Protein AF-A0A7C5R191-F1 (afdb_monomer)

Radius of gyration: 20.13 Å; Cα contacts (8 Å, |Δi|>4): 407; chains: 1; bounding box: 44×42×51 Å

Solvent-accessible surface area (backbone atoms only — not comparable to full-atom values): 12402 Å² total; per-residue (Å²): 133,79,81,72,57,47,43,39,36,36,36,39,36,54,53,90,58,66,77,53,71,67,56,53,50,60,68,47,58,52,92,66,27,33,34,37,37,35,19,54,33,70,70,32,32,51,53,51,46,53,60,29,47,80,68,65,36,45,84,73,39,33,44,72,41,80,34,90,63,88,61,72,100,61,62,72,27,47,22,47,28,30,37,49,47,60,91,81,84,53,70,64,54,50,52,44,52,52,42,28,24,16,62,68,11,41,40,35,45,85,98,44,75,47,66,35,69,69,66,89,52,67,63,60,32,72,31,92,32,26,44,98,80,60,49,80,67,85,73,46,73,75,88,55,85,82,86,68,87,88,77,84,52,74,78,88,77,76,52,57,40,69,42,65,32,36,42,93,62,26,32,39,41,36,25,13,73,48,93,89,56,96,72,94,50,98,49,48,33,27,37,35,37,25,36,62,64,59,41,49,60,51,50,76,43,81,46,64,88,86,58,80,60,67,134

Foldseek 3Di:
DPQQFEFEEEEEAADPDADDPVVVCVQCPDPNYAYEYEYQDPVNLVVVQVVCVVVVCDPPRYDYHYDNDLADPAAFQAGLEYEYHDDDDDPSNVVRSLRRHHQQHWYYYDPDIDGNHDDPQAAWQADLLRDPVSPVDGSRPPCDPPDDDQDDEPPPDAAPDKGWTGGPQKIWIAGEDDPPDDDDDPRYQKIWIARNRHRHTRDMDGHDHPPDRDD

Nearest PDB structures (foldseek):
  5w7k-assembly2_B  TM=7.764E-01  e=2.964E-04  Penicillium oxalicum
  1i9g-assembly1_A  TM=7.270E-01  e=1.526E-03  Mycobacterium tuberculosis
  5ccx-assembly1_A-2  TM=7.872E-01  e=7.858E-03  Homo sapiens
  5cd1-assembly1_D  TM=7.544E-01  e=3.584E-02  Homo sapiens
  1v6a-assembly1_A  TM=5.456E-01  e=1.538E-01  Cyprinus carpio

Structure (mmCIF, N/CA/C/O backbone):
data_AF-A0A7C5R191-F1
#
_entry.id   AF-A0A7C5R191-F1
#
loop_
_atom_site.group_PDB
_atom_site.id
_atom_site.type_symbol
_atom_site.label_atom_id
_atom_site.label_alt_id
_atom_site.label_comp_id
_atom_site.label_asym_id
_atom_site.label_entity_id
_atom_site.label_seq_id
_atom_site.pdbx_PDB_ins_code
_atom_site.Cartn_x
_atom_site.Cartn_y
_atom_site.Cartn_z
_atom_site.occupancy
_atom_site.B_iso_or_equiv
_atom_site.auth_seq_id
_atom_site.auth_comp_id
_atom_site.auth_asym_id
_atom_site.auth_atom_id
_atom_site.pdbx_PDB_model_num
ATOM 1 N N . MET A 1 1 ? -16.808 1.229 -10.031 1.00 35.19 1 MET A N 1
ATOM 2 C CA . MET A 1 1 ? -15.817 1.071 -8.948 1.00 35.19 1 MET A CA 1
ATOM 3 C C . MET A 1 1 ? -14.982 -0.152 -9.308 1.00 35.19 1 MET A C 1
ATOM 5 O O . MET A 1 1 ? -15.447 -1.265 -9.112 1.00 35.19 1 MET A O 1
ATOM 9 N N . GLN A 1 2 ? -13.866 0.037 -10.024 1.00 30.69 2 GLN A N 1
ATOM 10 C CA . GLN A 1 2 ? -13.010 -1.077 -10.459 1.00 30.69 2 GLN A CA 1
ATOM 11 C C . GLN A 1 2 ? -12.559 -1.862 -9.226 1.00 30.69 2 GLN A C 1
ATOM 13 O O . GLN A 1 2 ? -12.258 -1.253 -8.200 1.00 30.69 2 GLN A O 1
ATOM 18 N N . SER A 1 3 ? -12.572 -3.193 -9.312 1.00 34.00 3 SER A N 1
ATOM 19 C CA . SER A 1 3 ? -12.114 -4.077 -8.243 1.00 34.00 3 SER A CA 1
ATOM 20 C C . SER A 1 3 ? -10.702 -3.662 -7.843 1.00 34.00 3 SER A C 1
ATOM 22 O O . SER A 1 3 ? -9.754 -3.892 -8.595 1.00 34.00 3 SER A O 1
ATOM 24 N N . ALA A 1 4 ? -10.562 -2.991 -6.700 1.00 49.78 4 ALA A N 1
ATOM 25 C CA . ALA A 1 4 ? -9.255 -2.701 -6.141 1.00 49.78 4 ALA A CA 1
ATOM 26 C C . ALA A 1 4 ? -8.572 -4.057 -5.933 1.00 49.78 4 ALA A C 1
ATOM 28 O O . ALA A 1 4 ? -9.068 -4.862 -5.142 1.00 49.78 4 ALA A O 1
ATOM 29 N N . GLY A 1 5 ? -7.529 -4.328 -6.724 1.00 66.94 5 GLY A N 1
ATOM 30 C CA . GLY A 1 5 ? -6.710 -5.534 -6.624 1.00 66.94 5 GLY A CA 1
ATOM 31 C C . GLY A 1 5 ? -5.968 -5.591 -5.287 1.00 66.94 5 GLY A C 1
ATOM 32 O O . GLY A 1 5 ? -6.434 -5.066 -4.274 1.00 66.94 5 GLY A O 1
ATOM 33 N N . ARG A 1 6 ? -4.793 -6.221 -5.260 1.00 87.56 6 ARG A N 1
ATOM 34 C CA . ARG A 1 6 ? -3.899 -6.175 -4.091 1.00 87.56 6 ARG A CA 1
ATOM 35 C C . ARG A 1 6 ? -3.676 -4.730 -3.640 1.00 87.56 6 ARG A C 1
ATOM 37 O O . ARG A 1 6 ? -3.258 -3.894 -4.435 1.00 87.56 6 ARG A O 1
ATOM 44 N N . ALA A 1 7 ? -3.993 -4.456 -2.379 1.00 93.69 7 ALA A N 1
ATOM 45 C CA . ALA A 1 7 ? -3.851 -3.151 -1.743 1.00 93.69 7 ALA A CA 1
ATOM 46 C C . ALA A 1 7 ? -3.752 -3.332 -0.224 1.00 93.69 7 ALA A C 1
ATOM 48 O O . ALA A 1 7 ? -4.348 -4.267 0.325 1.00 93.69 7 ALA A O 1
ATOM 49 N N . LEU A 1 8 ? -3.058 -2.417 0.447 1.00 95.88 8 LEU A N 1
ATOM 50 C CA . LEU A 1 8 ? -2.988 -2.323 1.898 1.00 95.88 8 LEU A CA 1
ATOM 51 C C . LEU A 1 8 ? -3.967 -1.267 2.409 1.00 95.88 8 LEU A C 1
ATOM 53 O O . LEU A 1 8 ? -3.821 -0.071 2.156 1.00 95.88 8 LEU A O 1
ATOM 57 N N . TRP A 1 9 ? -4.963 -1.724 3.157 1.00 97.06 9 TRP A N 1
ATOM 58 C CA . TRP A 1 9 ? -5.942 -0.876 3.819 1.00 97.06 9 TRP A CA 1
ATOM 59 C C . TRP A 1 9 ? -5.586 -0.733 5.291 1.00 97.06 9 TRP A C 1
ATOM 61 O O . TRP A 1 9 ? -5.430 -1.727 5.997 1.00 97.06 9 TRP A O 1
ATOM 71 N N . VAL A 1 10 ? -5.519 0.503 5.764 1.00 97.75 10 VAL A N 1
ATOM 72 C CA . VAL A 1 10 ? -5.402 0.841 7.179 1.00 97.75 10 VAL A CA 1
ATOM 73 C C . VAL A 1 10 ? -6.725 1.426 7.633 1.00 97.75 10 VAL A C 1
ATOM 75 O O . VAL A 1 10 ? -7.186 2.436 7.111 1.00 97.75 10 VAL A O 1
ATOM 78 N N . ILE A 1 11 ? -7.347 0.787 8.610 1.00 96.25 11 ILE A N 1
ATOM 79 C CA . ILE A 1 11 ? -8.631 1.201 9.161 1.00 96.25 11 ILE A CA 1
ATOM 80 C C . ILE A 1 11 ? -8.402 1.589 10.605 1.00 96.25 11 ILE A C 1
ATOM 82 O O . ILE A 1 11 ? -7.951 0.778 11.406 1.00 96.25 11 ILE A O 1
ATOM 86 N N . VAL A 1 12 ? -8.721 2.825 10.943 1.00 94.94 12 VAL A N 1
ATOM 87 C CA . VAL A 1 12 ? -8.610 3.340 12.299 1.00 94.94 12 VAL A CA 1
ATOM 88 C C . VAL A 1 12 ? -10.009 3.395 12.889 1.00 94.94 12 VAL A C 1
ATOM 90 O O . VAL A 1 12 ? -10.860 4.140 12.410 1.00 94.94 12 VAL A O 1
ATOM 93 N N . TYR A 1 13 ? -10.259 2.547 13.881 1.00 94.31 13 TYR A N 1
ATOM 94 C CA . TYR A 1 13 ? -11.577 2.301 14.449 1.00 94.31 13 TYR A CA 1
ATOM 95 C C . TYR A 1 13 ? -11.625 2.715 15.923 1.00 94.31 13 TYR A C 1
ATOM 97 O O . TYR A 1 13 ? -11.002 2.084 16.783 1.00 94.31 13 TYR A O 1
ATOM 105 N N . GLU A 1 14 ? -12.397 3.761 16.221 1.00 91.81 14 GLU A N 1
ATOM 106 C CA . GLU A 1 14 ? -12.600 4.282 17.582 1.00 91.81 14 GLU A CA 1
ATOM 107 C C . GLU A 1 14 ? -13.900 3.808 18.242 1.00 91.81 14 GLU A C 1
ATOM 109 O O . GLU A 1 14 ? -14.186 4.160 19.389 1.00 91.81 14 GLU A O 1
ATOM 114 N N . GLY A 1 15 ? -14.697 2.994 17.545 1.00 90.88 15 GLY A N 1
ATOM 115 C CA . GLY A 1 15 ? -15.956 2.488 18.076 1.00 90.88 15 GLY A CA 1
ATOM 116 C C . GLY A 1 15 ? -15.769 1.737 19.398 1.00 90.88 15 GLY A C 1
ATOM 117 O O . GLY A 1 15 ? -14.845 0.943 19.570 1.00 90.88 15 GLY A O 1
ATOM 118 N N . LYS A 1 16 ? -16.683 1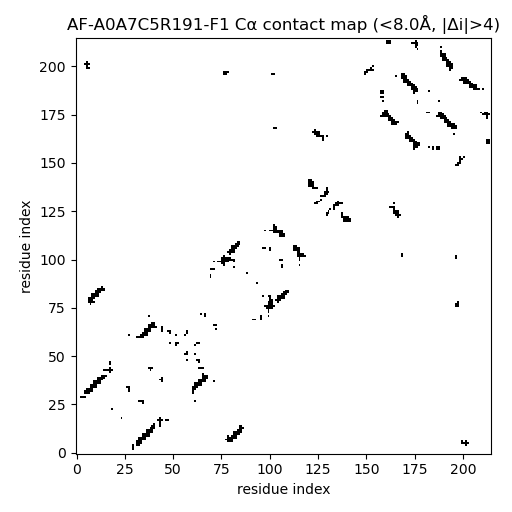.972 20.347 1.00 92.44 16 LYS A N 1
ATOM 119 C CA . LYS A 1 16 ? -16.686 1.300 21.663 1.00 92.44 16 LYS A CA 1
ATOM 120 C C . LYS A 1 16 ? -17.147 -0.157 21.605 1.00 92.44 16 LYS A C 1
ATOM 122 O O . LYS A 1 16 ? -16.889 -0.927 22.529 1.00 92.44 16 LYS A O 1
ATOM 127 N N . GLN A 1 17 ? -17.856 -0.512 20.539 1.00 94.19 17 GLN A N 1
ATOM 128 C CA . GLN A 1 17 ? -18.384 -1.847 20.291 1.00 94.19 17 GLN A CA 1
ATOM 129 C C . GLN A 1 17 ? -17.688 -2.464 19.080 1.00 94.19 17 GLN A C 1
ATOM 131 O O . GLN A 1 17 ? -17.269 -1.721 18.197 1.00 94.19 17 GLN A O 1
ATOM 136 N N . PRO A 1 18 ? -17.563 -3.800 19.006 1.00 94.69 18 PRO A N 1
ATOM 137 C CA . PRO A 1 18 ? -17.028 -4.444 17.818 1.00 94.69 18 PRO A CA 1
ATOM 138 C C . PRO A 1 18 ? -17.853 -4.093 16.570 1.00 94.69 18 PRO A C 1
ATOM 140 O O . PRO A 1 18 ? -19.086 -4.067 16.650 1.00 94.69 18 PRO A O 1
ATOM 143 N N . PRO A 1 19 ? -17.211 -3.873 15.410 1.00 94.88 19 PRO A N 1
ATOM 144 C CA . PRO A 1 19 ? -17.925 -3.609 14.170 1.00 94.88 19 PRO A CA 1
ATOM 145 C C . PRO A 1 19 ? -18.801 -4.805 13.784 1.00 94.88 19 PRO A C 1
ATOM 147 O O . PRO A 1 19 ? -18.520 -5.964 14.134 1.00 94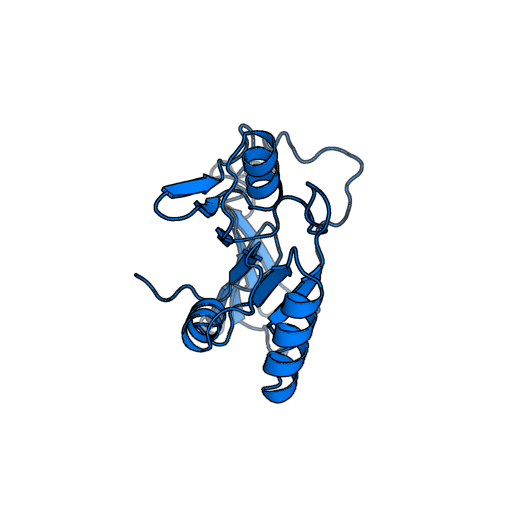.88 19 PRO A O 1
ATOM 150 N N . SER A 1 20 ? -19.863 -4.522 13.027 1.00 95.25 20 SER A N 1
ATOM 151 C CA . SER A 1 20 ? -20.766 -5.556 12.536 1.00 95.25 20 SER A CA 1
ATOM 152 C C . SER A 1 20 ? -20.034 -6.538 11.618 1.00 95.25 20 SER A C 1
ATOM 154 O O . SER A 1 20 ? -18.944 -6.281 11.091 1.00 95.25 20 SER A O 1
ATOM 156 N N . GLU A 1 21 ? -20.653 -7.693 11.421 1.00 92.44 21 GLU A N 1
ATOM 157 C CA . GLU A 1 21 ? -20.157 -8.708 10.503 1.00 92.44 21 GLU A CA 1
ATOM 158 C C . GLU A 1 21 ? -20.077 -8.191 9.057 1.00 92.44 21 GLU A C 1
ATOM 160 O O . GLU A 1 21 ? -19.093 -8.427 8.357 1.00 92.44 21 GLU A O 1
ATOM 165 N N . GLU A 1 22 ? -21.079 -7.429 8.627 1.00 93.69 22 GLU A N 1
ATOM 166 C CA . GLU A 1 22 ? -21.132 -6.816 7.300 1.00 93.69 22 GLU A CA 1
ATOM 167 C C . GLU A 1 22 ? -20.012 -5.789 7.092 1.00 93.69 22 GLU A C 1
ATOM 169 O O . GLU A 1 22 ? -19.336 -5.793 6.058 1.00 93.69 22 GLU A O 1
ATOM 174 N N . THR A 1 23 ? -19.739 -4.964 8.106 1.00 93.44 23 THR A N 1
ATOM 175 C CA . THR A 1 23 ? -18.617 -4.021 8.088 1.00 93.44 23 THR A CA 1
ATOM 176 C C . THR A 1 23 ? -17.285 -4.760 7.947 1.00 93.44 23 THR A C 1
ATOM 178 O O . THR A 1 23 ? -16.473 -4.406 7.093 1.00 93.44 23 THR A O 1
ATOM 181 N N . CYS A 1 24 ? -17.080 -5.843 8.704 1.00 93.38 24 CYS A N 1
ATOM 182 C CA . CYS A 1 24 ? -15.862 -6.653 8.604 1.00 93.38 24 CYS A CA 1
ATOM 183 C C . CYS A 1 24 ? -15.687 -7.277 7.212 1.00 93.38 24 CYS A C 1
ATOM 185 O O . CYS A 1 24 ? -14.579 -7.285 6.675 1.00 93.38 24 CYS A O 1
ATOM 187 N N . ARG A 1 25 ? -16.772 -7.780 6.606 1.00 91.69 25 ARG A N 1
ATOM 188 C CA . ARG A 1 25 ? -16.747 -8.314 5.234 1.00 91.69 25 ARG A CA 1
ATOM 189 C C . ARG A 1 25 ? -16.400 -7.240 4.213 1.00 91.69 25 ARG A C 1
ATOM 191 O O . ARG A 1 25 ? -15.627 -7.505 3.299 1.00 91.69 25 ARG A O 1
ATOM 198 N N . THR A 1 26 ? -16.918 -6.029 4.394 1.00 92.25 26 THR A N 1
ATOM 199 C CA . THR A 1 26 ? -16.620 -4.882 3.524 1.00 92.25 26 THR A CA 1
ATOM 200 C C . THR A 1 26 ? -15.144 -4.494 3.593 1.00 92.25 26 THR A C 1
ATOM 202 O O . THR A 1 26 ? -14.512 -4.248 2.562 1.00 92.25 26 THR A O 1
ATOM 205 N N . TRP A 1 27 ? -14.573 -4.483 4.801 1.00 93.12 27 TRP A N 1
ATOM 206 C CA . TRP A 1 27 ? -13.153 -4.209 5.015 1.00 93.12 27 TRP A CA 1
ATOM 207 C C . TRP A 1 27 ? -12.261 -5.236 4.322 1.00 93.12 27 TRP A C 1
ATOM 209 O O . TRP A 1 27 ? -11.375 -4.849 3.559 1.00 93.12 27 TRP A O 1
ATOM 219 N N . LEU A 1 28 ? -12.528 -6.530 4.527 1.00 91.81 28 LEU A N 1
ATOM 220 C CA . LEU A 1 28 ? -11.774 -7.610 3.886 1.00 91.81 28 LEU A CA 1
ATOM 221 C C . LEU A 1 28 ? -11.951 -7.591 2.361 1.00 91.81 28 LEU A C 1
ATOM 223 O O . LEU A 1 28 ? -10.963 -7.645 1.634 1.00 91.81 28 LEU A O 1
ATOM 227 N N . GLY A 1 29 ? -13.182 -7.445 1.866 1.00 88.75 29 GLY A N 1
ATOM 228 C CA . GLY A 1 29 ? -13.482 -7.321 0.440 1.00 88.75 29 GLY A CA 1
ATOM 229 C C . GLY A 1 29 ? -12.789 -8.389 -0.421 1.00 88.75 29 GLY A C 1
ATOM 230 O O . GLY A 1 29 ? -12.940 -9.584 -0.184 1.00 88.75 29 GLY A O 1
ATOM 231 N N . HIS A 1 30 ? -12.022 -7.941 -1.420 1.00 83.56 30 HIS A N 1
ATOM 232 C CA . HIS A 1 30 ? -11.282 -8.785 -2.371 1.00 83.56 30 HIS A CA 1
ATOM 233 C C . HIS A 1 30 ? -10.234 -9.674 -1.686 1.00 83.56 30 HIS A C 1
ATOM 235 O O . HIS A 1 30 ? -9.515 -9.166 -0.840 1.00 83.56 30 HIS A O 1
ATOM 241 N N . GLU A 1 31 ? -10.074 -10.944 -2.080 1.00 85.25 31 GLU A N 1
ATOM 242 C CA . GLU A 1 31 ? -9.248 -11.954 -1.378 1.00 85.25 31 GLU A CA 1
ATOM 243 C C . GLU A 1 31 ? -7.778 -11.584 -1.149 1.00 85.25 31 GLU A C 1
ATOM 245 O O . GLU A 1 31 ? -7.180 -11.982 -0.149 1.00 85.25 31 GLU A O 1
ATOM 250 N N . GLU A 1 32 ? -7.205 -10.797 -2.053 1.00 88.12 32 GLU A N 1
ATOM 251 C CA . GLU A 1 32 ? -5.796 -10.404 -1.995 1.00 88.12 32 GLU A CA 1
ATOM 252 C C . GLU A 1 32 ? -5.552 -9.051 -1.300 1.00 88.12 32 GLU A C 1
ATOM 254 O O . GLU A 1 32 ? -4.431 -8.544 -1.288 1.00 88.12 32 GLU A O 1
ATOM 259 N N . ARG A 1 33 ? -6.591 -8.430 -0.728 1.00 93.25 33 ARG A N 1
ATOM 260 C CA . ARG A 1 33 ? -6.438 -7.200 0.059 1.00 93.25 33 ARG A CA 1
ATOM 261 C C . ARG A 1 33 ? -5.832 -7.519 1.422 1.00 93.25 33 ARG A C 1
ATOM 263 O O . ARG A 1 33 ? -6.326 -8.416 2.115 1.00 93.25 33 ARG A O 1
ATOM 270 N N . ILE A 1 34 ? -4.846 -6.727 1.826 1.00 95.19 34 ILE A N 1
ATOM 271 C CA . ILE A 1 34 ? -4.303 -6.731 3.182 1.00 95.19 34 ILE A CA 1
ATOM 272 C C . ILE A 1 34 ? -5.003 -5.636 3.981 1.00 95.19 34 ILE A C 1
ATOM 274 O O . ILE A 1 34 ? -5.146 -4.511 3.509 1.00 95.19 34 ILE A O 1
ATOM 278 N N . VAL A 1 35 ? -5.456 -5.962 5.185 1.00 97.12 35 VAL A N 1
ATOM 279 C CA . VAL A 1 35 ? -6.180 -5.052 6.068 1.00 97.12 35 VAL A CA 1
ATOM 280 C C . VAL A 1 35 ? -5.480 -5.002 7.417 1.00 97.12 35 VAL A C 1
ATOM 282 O O . VAL A 1 35 ? -5.295 -6.026 8.069 1.00 97.12 35 VAL A O 1
ATOM 285 N N . VAL A 1 36 ? -5.137 -3.800 7.859 1.00 97.88 36 VAL A N 1
ATOM 286 C CA . VAL A 1 36 ? -4.667 -3.512 9.212 1.00 97.88 36 VAL A CA 1
ATOM 287 C C . VAL A 1 36 ? -5.742 -2.681 9.897 1.00 97.88 36 VAL A C 1
ATOM 289 O O . VAL A 1 36 ? -6.072 -1.595 9.429 1.00 97.88 36 VAL A O 1
ATOM 292 N N . VAL A 1 37 ? -6.290 -3.171 11.007 1.00 97.31 37 VAL A N 1
ATOM 293 C CA . VAL A 1 37 ? -7.240 -2.410 11.826 1.00 97.31 37 VAL A CA 1
ATOM 294 C C . VAL A 1 37 ? -6.549 -1.938 13.092 1.00 97.31 37 VAL A C 1
ATOM 296 O O . VAL A 1 37 ? -6.196 -2.745 13.952 1.00 97.31 37 VAL A O 1
ATOM 299 N N . ALA A 1 38 ? -6.383 -0.628 13.212 1.00 95.81 38 ALA A N 1
ATOM 300 C CA . ALA A 1 38 ? -5.992 0.034 14.440 1.00 95.81 38 ALA A CA 1
ATOM 301 C C . ALA A 1 38 ? -7.243 0.275 15.289 1.00 95.81 38 ALA A C 1
ATOM 303 O O . ALA A 1 38 ? -8.132 1.019 14.887 1.00 95.81 38 ALA A O 1
ATOM 304 N N . CYS A 1 39 ? -7.320 -0.357 16.458 1.00 95.50 39 CYS A N 1
ATOM 305 C CA . CYS A 1 39 ? -8.451 -0.238 17.378 1.00 95.50 39 CYS A CA 1
ATOM 306 C C . CYS A 1 39 ? -8.096 0.606 18.605 1.00 95.50 39 CYS A C 1
ATOM 308 O O . CYS A 1 39 ? -7.105 0.313 19.276 1.00 95.50 39 CYS A O 1
ATOM 310 N N . ALA A 1 40 ? -8.953 1.573 18.947 1.00 92.12 40 ALA A N 1
ATOM 311 C CA . ALA A 1 40 ? -8.788 2.379 20.160 1.00 92.12 40 ALA A CA 1
ATOM 312 C C . ALA A 1 40 ? -9.089 1.591 21.442 1.00 92.12 40 ALA A C 1
ATOM 314 O O . ALA A 1 40 ? -8.589 1.885 22.525 1.00 92.12 40 ALA A O 1
ATOM 315 N N . GLN A 1 41 ? -9.961 0.589 21.322 1.00 93.81 41 GLN A N 1
ATOM 316 C CA . GLN A 1 41 ? -10.504 -0.159 22.444 1.00 93.81 41 GLN A CA 1
ATOM 317 C C . GLN A 1 41 ? -9.980 -1.594 22.430 1.00 93.81 41 GLN A C 1
ATOM 319 O O . GLN A 1 41 ? -10.158 -2.336 21.460 1.00 93.81 41 GLN A O 1
ATOM 324 N N . ARG A 1 42 ? -9.359 -2.013 23.537 1.00 94.88 42 ARG A N 1
ATOM 325 C CA . ARG A 1 42 ? -8.732 -3.338 23.654 1.00 94.88 42 ARG A CA 1
ATOM 326 C C . ARG A 1 42 ? -9.730 -4.490 23.503 1.00 94.88 42 ARG A C 1
ATOM 328 O O . ARG A 1 42 ? -9.409 -5.504 22.888 1.00 94.88 42 ARG A O 1
ATOM 335 N N . ASN A 1 43 ? -10.949 -4.342 24.021 1.00 95.19 43 ASN A N 1
ATOM 336 C CA . ASN A 1 43 ? -12.017 -5.337 23.857 1.00 95.19 43 ASN A CA 1
ATOM 337 C C . ASN A 1 43 ? -12.425 -5.502 22.381 1.00 95.19 43 ASN A C 1
ATOM 339 O O . ASN A 1 43 ? -12.654 -6.625 21.933 1.00 95.19 43 ASN A O 1
ATOM 343 N N . VAL A 1 44 ? -12.471 -4.407 21.617 1.00 96.62 44 VAL A N 1
ATOM 344 C CA . VAL A 1 44 ? -12.759 -4.439 20.177 1.00 96.62 44 VAL A CA 1
ATOM 345 C C . VAL A 1 44 ? -11.628 -5.118 19.415 1.00 96.62 44 VAL A C 1
ATOM 347 O O . VAL A 1 44 ? -11.894 -6.021 18.621 1.00 96.62 44 VAL A O 1
ATOM 350 N N . ALA A 1 45 ? -10.375 -4.756 19.714 1.00 97.00 45 ALA A N 1
ATOM 351 C CA . ALA A 1 45 ? -9.203 -5.401 19.128 1.00 97.00 45 ALA A CA 1
ATOM 352 C C . ALA A 1 45 ? -9.231 -6.920 19.360 1.00 97.00 45 ALA A C 1
ATOM 354 O O . ALA A 1 45 ? -9.069 -7.705 18.426 1.00 97.00 45 ALA A O 1
ATOM 355 N N . GLN A 1 46 ? -9.502 -7.344 20.598 1.00 97.56 46 GLN A N 1
ATOM 356 C CA . GLN A 1 46 ? -9.574 -8.759 20.950 1.00 97.56 46 GLN A CA 1
ATOM 357 C C . GLN A 1 46 ? -10.716 -9.481 20.225 1.00 97.56 46 GLN A C 1
ATOM 359 O O . GLN A 1 46 ? -10.515 -10.582 19.719 1.00 97.56 46 GLN A O 1
ATOM 364 N N . SER A 1 47 ? -11.892 -8.854 20.121 1.00 96.94 47 SER A N 1
ATOM 365 C CA . SER A 1 47 ? -13.036 -9.425 19.403 1.00 96.94 47 SER A CA 1
ATOM 366 C C . SER A 1 47 ? -12.737 -9.643 17.917 1.00 96.94 47 SER A C 1
ATOM 368 O O . SER A 1 47 ? -13.036 -10.713 17.382 1.00 96.94 47 SER A O 1
ATOM 370 N N . LEU A 1 48 ? -12.097 -8.669 17.258 1.00 97.62 48 LEU A N 1
ATOM 371 C CA . LEU A 1 48 ? -11.680 -8.791 15.860 1.00 97.62 48 LEU A CA 1
ATOM 372 C C . LEU A 1 48 ? -10.618 -9.875 15.669 1.00 97.62 48 LEU A C 1
ATOM 374 O O . LEU A 1 48 ? -10.729 -10.668 14.735 1.00 97.62 48 LEU A O 1
ATOM 378 N N . ARG A 1 49 ? -9.627 -9.952 16.568 1.00 98.00 49 ARG A N 1
ATOM 379 C CA . ARG A 1 49 ? -8.605 -11.009 16.540 1.00 98.00 49 ARG A CA 1
ATOM 380 C C . ARG A 1 49 ? -9.243 -12.391 16.611 1.00 98.00 49 ARG A C 1
ATOM 382 O O . ARG A 1 49 ? -8.962 -13.206 15.743 1.00 98.00 49 ARG A O 1
ATOM 389 N N . THR A 1 50 ? -10.130 -12.640 17.576 1.00 97.56 50 THR A N 1
ATOM 390 C CA . THR A 1 50 ? -10.831 -13.930 17.685 1.00 97.56 50 THR A CA 1
ATOM 391 C C . THR A 1 50 ? -11.635 -14.227 16.420 1.00 97.56 50 THR A C 1
ATOM 393 O O . THR A 1 50 ? -11.424 -15.258 15.791 1.00 97.56 50 THR A O 1
ATOM 396 N N . ARG A 1 51 ? -12.469 -13.282 15.968 1.00 95.62 51 ARG A N 1
ATOM 397 C CA . ARG A 1 51 ? -13.323 -13.468 14.785 1.00 95.62 51 ARG A CA 1
ATOM 398 C C . ARG A 1 51 ? -12.531 -13.797 13.517 1.00 95.62 51 ARG A C 1
ATOM 400 O O . ARG A 1 51 ? -12.975 -14.609 12.711 1.00 95.62 51 ARG A O 1
ATOM 407 N N . TRP A 1 52 ? -11.399 -13.133 13.297 1.00 96.88 52 TRP A N 1
ATOM 408 C CA . TRP A 1 52 ? -10.569 -13.352 12.110 1.00 96.88 52 TRP A CA 1
ATOM 409 C C . TRP A 1 52 ? -9.608 -14.529 12.249 1.00 96.88 52 TRP A C 1
ATOM 411 O O . TRP A 1 52 ? -9.230 -15.107 11.230 1.00 96.88 52 TRP A O 1
ATOM 421 N N . ALA A 1 53 ? -9.251 -14.925 13.472 1.00 97.56 53 ALA A N 1
ATOM 422 C CA . ALA A 1 53 ? -8.558 -16.183 13.723 1.00 97.56 53 ALA A CA 1
ATOM 423 C C . ALA A 1 53 ? -9.462 -17.377 13.385 1.00 97.56 53 ALA A C 1
ATOM 425 O O . ALA A 1 53 ? -9.034 -18.253 12.639 1.00 97.56 53 ALA A O 1
ATOM 426 N N . ASP A 1 54 ? -10.730 -17.352 13.812 1.00 96.12 54 ASP A N 1
ATOM 427 C CA . ASP A 1 54 ? -11.713 -18.411 13.525 1.00 96.12 54 ASP A CA 1
ATOM 428 C C . ASP A 1 54 ? -11.951 -18.613 12.016 1.00 96.12 54 ASP A C 1
ATOM 430 O O . ASP A 1 54 ? -12.371 -19.682 11.578 1.00 96.12 54 ASP A O 1
ATOM 434 N N . ARG A 1 55 ? -11.664 -17.589 11.201 1.00 93.06 55 ARG A N 1
ATOM 435 C CA . ARG A 1 55 ? -11.753 -17.629 9.730 1.00 93.06 55 ARG A CA 1
ATOM 436 C C . ARG A 1 55 ? -10.444 -17.949 9.020 1.00 93.06 55 ARG A C 1
ATOM 438 O O . ARG A 1 55 ? -10.455 -18.128 7.807 1.00 93.06 55 ARG A O 1
ATOM 445 N N . GLY A 1 56 ? -9.321 -17.970 9.736 1.00 95.31 56 GLY A N 1
ATOM 446 C CA . GLY A 1 56 ? -7.992 -18.109 9.136 1.00 95.31 56 GLY A CA 1
ATOM 447 C C . GLY A 1 56 ? -7.511 -16.876 8.353 1.00 95.31 56 GLY A C 1
ATOM 448 O O . GLY A 1 56 ? -6.617 -16.984 7.512 1.00 95.31 56 GLY A O 1
ATOM 449 N N . ASP A 1 57 ? -8.093 -15.699 8.598 1.00 95.94 57 ASP A N 1
ATOM 450 C CA . ASP A 1 57 ? -7.671 -14.444 7.959 1.00 95.94 57 ASP A CA 1
ATOM 451 C C . ASP A 1 57 ? -6.612 -13.695 8.779 1.00 95.94 57 ASP A C 1
ATOM 453 O O . ASP A 1 57 ? -5.757 -13.004 8.204 1.00 95.94 57 ASP A O 1
ATOM 457 N N . LEU A 1 58 ? -6.652 -13.836 10.111 1.00 97.44 58 LEU A N 1
ATOM 458 C CA . LEU A 1 58 ? -5.708 -13.183 11.017 1.00 97.44 58 LEU A CA 1
ATOM 459 C C . LEU A 1 58 ? -4.275 -13.659 10.741 1.00 97.44 58 LEU A C 1
ATOM 461 O O . LEU A 1 58 ? -4.008 -14.855 10.682 1.00 97.44 58 LEU A O 1
ATOM 465 N N . GLY A 1 59 ? -3.346 -12.717 10.575 1.00 95.00 59 GLY A N 1
ATOM 466 C CA . GLY A 1 59 ? -1.931 -12.994 10.306 1.00 95.00 59 GLY A CA 1
ATOM 467 C C . GLY A 1 59 ? -1.616 -13.358 8.852 1.00 95.00 59 GLY A C 1
ATOM 468 O O . GLY A 1 59 ? -0.459 -13.293 8.451 1.00 95.00 59 GLY A O 1
ATOM 469 N N . ARG A 1 60 ? -2.631 -13.688 8.044 1.00 94.31 60 ARG A N 1
ATOM 470 C CA . ARG A 1 60 ? -2.485 -13.947 6.605 1.00 94.31 60 ARG A CA 1
ATOM 471 C C . ARG A 1 60 ? -2.726 -12.690 5.781 1.00 94.31 60 ARG A C 1
ATOM 473 O O . ARG A 1 60 ? -1.954 -12.358 4.891 1.00 94.31 60 ARG A O 1
ATOM 480 N N . ARG A 1 61 ? -3.836 -12.012 6.065 1.00 93.88 61 ARG A N 1
ATOM 481 C CA . ARG A 1 61 ? -4.279 -10.823 5.325 1.00 93.88 61 ARG A CA 1
ATOM 482 C C . ARG A 1 61 ? -4.989 -9.791 6.188 1.00 93.88 61 ARG A C 1
ATOM 484 O O . ARG A 1 61 ? -5.202 -8.676 5.734 1.00 93.88 61 ARG A O 1
ATOM 491 N N . ALA A 1 62 ? -5.367 -10.159 7.406 1.00 97.06 62 ALA A N 1
ATOM 492 C CA . ALA A 1 62 ? -5.953 -9.267 8.388 1.00 97.06 62 ALA A CA 1
ATOM 493 C C . ALA A 1 62 ? -5.017 -9.159 9.594 1.00 97.06 62 ALA A C 1
ATOM 495 O O . ALA A 1 62 ? -4.550 -10.165 10.127 1.00 97.06 62 ALA A O 1
ATOM 496 N N . PHE A 1 63 ? -4.776 -7.940 10.051 1.00 97.56 63 PHE A N 1
ATOM 497 C CA . PHE A 1 63 ? -3.945 -7.639 11.208 1.00 97.56 63 PHE A CA 1
ATOM 498 C C . PHE A 1 63 ? -4.697 -6.663 12.105 1.00 97.56 63 PHE A C 1
ATOM 500 O O . PHE A 1 63 ? -5.380 -5.764 11.619 1.00 97.56 63 PHE A O 1
ATOM 507 N N . VAL A 1 64 ? -4.592 -6.844 13.420 1.00 97.62 64 VAL A N 1
ATOM 508 C CA . VAL A 1 64 ? -5.296 -6.004 14.396 1.00 97.62 64 VAL A CA 1
ATOM 509 C C . VAL A 1 64 ? -4.298 -5.471 15.407 1.00 97.62 64 VAL A C 1
ATOM 511 O O . VAL A 1 64 ? -3.736 -6.230 16.206 1.00 97.62 64 VAL A O 1
ATOM 514 N N . ILE A 1 65 ? -4.113 -4.159 15.387 1.00 95.88 65 ILE A N 1
ATOM 515 C CA . ILE A 1 65 ? -3.219 -3.430 16.281 1.00 95.88 65 ILE A CA 1
ATOM 516 C C . ILE A 1 65 ? -4.049 -2.593 17.251 1.00 95.88 65 ILE A C 1
ATOM 518 O O . ILE A 1 65 ? -5.147 -2.139 16.932 1.00 95.88 65 ILE A O 1
ATOM 522 N N . GLU A 1 66 ? -3.534 -2.417 18.458 1.00 93.25 66 GLU A N 1
ATOM 523 C CA . GLU A 1 66 ? -4.103 -1.473 19.417 1.00 93.25 66 GLU A CA 1
ATOM 524 C C . GLU A 1 66 ? -3.458 -0.107 19.175 1.00 93.25 66 GLU A C 1
ATOM 526 O O . GLU A 1 66 ? -2.255 -0.029 18.924 1.00 93.25 66 GLU A O 1
ATOM 531 N N . PHE A 1 67 ? -4.248 0.962 19.238 1.00 87.81 67 PHE A N 1
ATOM 532 C CA . PHE A 1 67 ? -3.728 2.324 19.260 1.00 87.81 67 PHE A CA 1
ATOM 533 C C . PHE A 1 67 ? -4.377 3.073 20.421 1.00 87.81 67 PHE A C 1
ATOM 535 O O . PHE A 1 67 ? -5.592 3.111 20.538 1.00 87.81 67 PHE A O 1
ATOM 542 N N . ALA A 1 68 ? -3.572 3.633 21.317 1.00 74.38 68 ALA A N 1
ATOM 543 C CA . ALA A 1 68 ? -4.061 4.452 22.432 1.00 74.38 68 ALA A CA 1
ATOM 544 C C . ALA A 1 68 ? -3.590 5.910 22.324 1.00 74.38 68 ALA A C 1
ATOM 546 O O . ALA A 1 68 ? -4.015 6.772 23.088 1.00 74.38 68 ALA A O 1
ATOM 547 N N . GLU A 1 69 ? -2.700 6.181 21.371 1.00 74.44 69 GLU A N 1
ATOM 548 C CA . GLU A 1 69 ? -2.038 7.462 21.185 1.00 74.44 69 GLU A CA 1
ATOM 549 C C . GLU A 1 69 ? -2.450 8.105 19.862 1.00 74.44 69 GLU A C 1
ATOM 551 O O . GLU A 1 69 ? -3.109 7.501 19.018 1.00 74.44 69 GLU A O 1
ATOM 556 N N . ARG A 1 70 ? -2.007 9.344 19.646 1.00 76.19 70 ARG A N 1
ATOM 557 C CA . ARG A 1 70 ? -2.254 10.084 18.399 1.00 76.19 70 ARG A CA 1
ATOM 558 C C . ARG A 1 70 ? -1.332 9.672 17.245 1.00 76.19 70 ARG A C 1
ATOM 560 O O . ARG A 1 70 ? -1.324 10.353 16.225 1.00 76.19 70 ARG A O 1
ATOM 567 N N . ARG A 1 71 ? -0.547 8.602 17.410 1.00 89.81 71 ARG A N 1
ATOM 568 C CA . ARG A 1 71 ? 0.354 8.059 16.391 1.00 89.81 71 ARG A CA 1
ATOM 569 C C . ARG A 1 71 ? 0.091 6.569 16.199 1.00 89.81 71 ARG A C 1
ATOM 571 O O . ARG A 1 71 ? 0.193 5.780 17.134 1.00 89.81 71 ARG A O 1
ATOM 578 N N . LEU A 1 72 ? -0.249 6.195 14.977 1.00 93.06 72 LEU A N 1
ATOM 579 C CA . LEU A 1 72 ? -0.434 4.828 14.530 1.00 93.06 72 LEU A CA 1
ATOM 580 C C . LEU A 1 72 ? 0.927 4.121 14.491 1.00 93.06 72 LEU A C 1
ATOM 582 O O . LEU A 1 72 ? 1.886 4.674 13.940 1.00 93.06 72 LEU A O 1
ATOM 586 N N . PRO A 1 73 ? 1.031 2.879 14.997 1.00 92.88 73 PRO A N 1
ATOM 587 C CA . PRO A 1 73 ? 2.256 2.091 14.908 1.00 92.88 73 PRO A CA 1
ATOM 588 C C . PRO A 1 73 ? 2.386 1.465 13.510 1.00 92.88 73 PRO A C 1
ATOM 590 O O . PRO A 1 73 ? 2.438 0.251 13.339 1.00 92.88 73 PRO A O 1
ATOM 593 N N . ILE A 1 74 ? 2.382 2.328 12.495 1.00 93.38 74 ILE A N 1
ATOM 594 C CA . ILE A 1 74 ? 2.477 2.015 11.072 1.00 93.38 74 ILE A CA 1
ATOM 595 C C . ILE A 1 74 ? 3.516 2.962 10.475 1.00 93.38 74 ILE A C 1
ATOM 597 O O . ILE A 1 74 ? 3.545 4.148 10.821 1.00 93.38 74 ILE A O 1
ATOM 601 N N . ALA A 1 75 ? 4.376 2.429 9.608 1.00 92.94 75 ALA A N 1
ATOM 602 C CA . ALA A 1 75 ? 5.398 3.202 8.911 1.00 92.94 75 ALA A CA 1
ATOM 603 C C . ALA A 1 75 ? 4.790 4.326 8.054 1.00 92.94 75 ALA A C 1
ATOM 605 O O . ALA A 1 75 ? 3.616 4.285 7.676 1.00 92.94 75 ALA A O 1
ATOM 606 N N . ASP A 1 76 ? 5.604 5.337 7.776 1.00 93.88 76 ASP A N 1
ATOM 607 C CA . ASP A 1 76 ? 5.257 6.433 6.877 1.00 93.88 76 ASP A CA 1
ATOM 608 C C . ASP A 1 76 ? 5.060 5.892 5.449 1.00 93.88 76 ASP A C 1
ATOM 610 O O . ASP A 1 76 ? 5.786 5.000 5.013 1.00 93.88 76 ASP A O 1
ATOM 614 N N . GLY A 1 77 ? 4.083 6.435 4.722 1.00 94.50 77 GLY A N 1
ATOM 615 C CA . GLY A 1 77 ? 3.895 6.190 3.295 1.00 94.50 77 GLY A CA 1
ATOM 616 C C . GLY A 1 77 ? 3.614 4.736 2.916 1.00 94.50 77 GLY A C 1
ATOM 617 O O . GLY A 1 77 ? 4.053 4.298 1.860 1.00 94.50 77 GLY A O 1
ATOM 618 N N . LEU A 1 78 ? 2.907 3.975 3.753 1.00 95.00 78 LEU A N 1
ATOM 619 C CA . LEU A 1 78 ? 2.709 2.539 3.545 1.00 95.00 78 LEU A CA 1
ATOM 620 C C . LEU A 1 78 ? 1.349 2.193 2.918 1.00 95.00 78 LEU A C 1
ATOM 622 O O . LEU A 1 78 ? 1.257 1.294 2.087 1.00 95.00 78 LEU A O 1
ATOM 626 N N . ALA A 1 79 ? 0.270 2.855 3.332 1.00 97.44 79 ALA A N 1
ATOM 627 C CA . ALA A 1 79 ? -1.093 2.422 3.027 1.00 97.44 79 ALA A CA 1
ATOM 628 C C . ALA A 1 79 ? -1.608 2.960 1.687 1.00 97.44 79 ALA A C 1
ATOM 630 O O . ALA A 1 79 ? -1.474 4.152 1.413 1.00 97.44 79 ALA A O 1
ATOM 631 N N . ASP A 1 80 ? -2.267 2.102 0.901 1.00 96.94 80 ASP A N 1
ATOM 632 C CA . ASP A 1 80 ? -2.991 2.477 -0.324 1.00 96.94 80 ASP A CA 1
ATOM 633 C C . ASP A 1 80 ? -4.334 3.150 -0.009 1.00 96.94 80 ASP A C 1
ATOM 635 O O . ASP A 1 80 ? -4.823 4.002 -0.759 1.00 96.94 80 ASP A O 1
ATOM 639 N N . VAL A 1 81 ? -4.946 2.752 1.110 1.00 96.88 81 VAL A N 1
ATOM 640 C CA . VAL A 1 81 ? -6.184 3.338 1.623 1.00 96.88 81 VAL A CA 1
ATOM 641 C C . VAL A 1 81 ? -6.086 3.489 3.134 1.00 96.88 81 VAL A C 1
ATOM 643 O O . VAL A 1 81 ? -5.794 2.524 3.835 1.00 96.88 81 VAL A O 1
ATOM 646 N N . VAL A 1 82 ? -6.389 4.679 3.645 1.00 97.31 82 VAL A N 1
ATOM 647 C CA . VAL A 1 8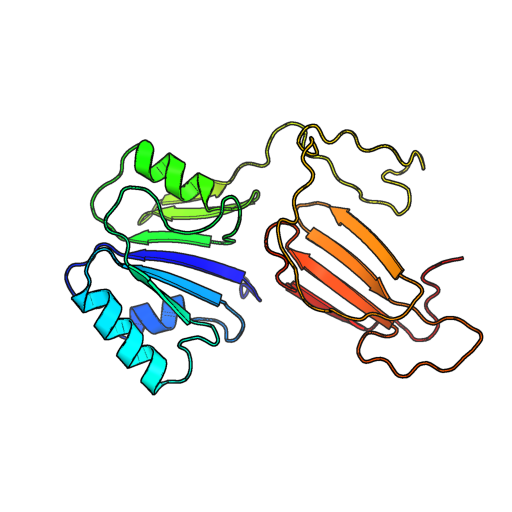2 ? -6.521 4.955 5.077 1.00 97.31 82 VAL A CA 1
ATOM 648 C C . VAL A 1 82 ? -7.953 5.388 5.361 1.00 97.31 82 VAL A C 1
ATOM 650 O O . VAL A 1 82 ? -8.438 6.351 4.772 1.00 97.31 82 VAL A O 1
ATOM 653 N N . ILE A 1 83 ? -8.644 4.684 6.254 1.00 95.38 83 ILE A N 1
ATOM 654 C CA . ILE A 1 83 ? -10.031 4.969 6.630 1.00 95.38 83 ILE A CA 1
ATOM 655 C C . ILE A 1 83 ? -10.082 5.323 8.106 1.00 95.38 83 ILE A C 1
ATOM 657 O O . ILE A 1 83 ? -9.681 4.526 8.949 1.00 95.38 83 ILE A O 1
ATOM 661 N N . TRP A 1 84 ? -10.635 6.486 8.422 1.00 94.19 84 TRP A N 1
ATOM 662 C CA . TRP A 1 84 ? -10.960 6.878 9.784 1.00 94.19 84 TRP A CA 1
ATOM 663 C C . TRP A 1 84 ? -12.430 6.615 10.101 1.00 94.19 84 TRP A C 1
ATOM 665 O O . TRP A 1 84 ? -13.327 7.089 9.399 1.00 94.19 84 TRP A O 1
ATOM 675 N N . GLN A 1 85 ? -12.662 5.885 11.189 1.00 91.75 85 GLN A N 1
ATOM 676 C CA . GLN A 1 85 ? -13.969 5.612 11.776 1.00 91.75 85 GLN A CA 1
ATOM 677 C C . GLN A 1 85 ? -13.962 5.986 13.261 1.00 91.75 85 GLN A C 1
ATOM 679 O O . GLN A 1 85 ? -13.948 5.126 14.146 1.00 91.75 85 GLN A O 1
ATOM 684 N N . GLY A 1 86 ? -13.960 7.288 13.519 1.00 87.31 86 GLY A N 1
ATOM 685 C CA . GLY A 1 86 ? -14.089 7.870 14.848 1.00 87.31 86 GLY A CA 1
ATOM 686 C C . GLY A 1 86 ? -14.801 9.214 14.798 1.00 87.31 86 GLY A C 1
ATOM 687 O O . GLY A 1 86 ? -15.017 9.778 13.723 1.00 87.31 86 GLY A O 1
ATOM 688 N N . ASP A 1 87 ? -15.151 9.730 15.971 1.00 83.19 87 ASP A N 1
ATOM 689 C CA . ASP A 1 87 ? -16.003 10.919 16.092 1.00 83.19 87 ASP A CA 1
ATOM 690 C C . ASP A 1 87 ? -15.206 12.227 16.003 1.00 83.19 87 ASP A C 1
ATOM 692 O O . ASP A 1 87 ? -15.750 13.283 15.681 1.00 83.19 87 ASP A O 1
ATOM 696 N N . GLN A 1 88 ? -13.909 12.178 16.313 1.00 80.62 88 GLN A N 1
ATOM 697 C CA . GLN A 1 88 ? -13.064 13.364 16.396 1.00 80.62 88 GLN A CA 1
ATOM 698 C C . GLN A 1 88 ? -12.283 13.573 15.101 1.00 80.62 88 GLN A C 1
ATOM 700 O O . GLN A 1 88 ? -11.603 12.675 14.614 1.00 80.62 88 GLN A O 1
ATOM 705 N N . TRP A 1 89 ? -12.334 14.795 14.574 1.00 84.62 89 TRP A N 1
ATOM 706 C CA . TRP A 1 89 ? -11.519 15.227 13.443 1.00 84.62 89 TRP A CA 1
ATOM 707 C C . TRP A 1 89 ? -10.735 16.483 13.814 1.00 84.62 89 TRP A C 1
ATOM 709 O O . TRP A 1 89 ? -11.314 17.494 14.209 1.00 84.62 89 TRP A O 1
ATOM 719 N N . ASN A 1 90 ? -9.411 16.425 13.687 1.00 88.12 90 ASN A N 1
ATOM 720 C CA . ASN A 1 90 ? -8.518 17.557 13.921 1.00 88.12 90 ASN A CA 1
ATOM 721 C C . ASN A 1 90 ? -7.282 17.475 13.012 1.00 88.12 90 ASN A C 1
ATOM 723 O O . ASN A 1 90 ? -7.041 16.460 12.357 1.00 88.12 90 ASN A O 1
ATOM 727 N N . GLU A 1 91 ? -6.491 18.548 12.982 1.00 90.50 91 GLU A N 1
ATOM 728 C CA . GLU A 1 91 ? -5.329 18.650 12.092 1.00 90.50 91 GLU A CA 1
ATOM 729 C C . GLU A 1 91 ? -4.217 17.647 12.424 1.00 90.50 91 GLU A C 1
ATOM 731 O O . GLU A 1 91 ? -3.531 17.158 11.528 1.00 90.50 91 GLU A O 1
ATOM 736 N N . GLN A 1 92 ? -4.058 17.286 13.699 1.00 90.38 92 GLN A N 1
ATOM 737 C CA . GLN A 1 92 ? -3.065 16.292 14.098 1.00 90.38 92 GLN A CA 1
ATOM 738 C C . GLN A 1 92 ? -3.436 14.906 13.567 1.00 90.38 92 GLN A C 1
ATOM 740 O O . GLN A 1 92 ? -2.588 14.213 13.013 1.00 90.38 92 GLN A O 1
ATOM 745 N N . LEU A 1 93 ? -4.708 14.523 13.690 1.00 89.69 93 LEU A N 1
ATOM 746 C CA . LEU A 1 93 ? -5.221 13.289 13.114 1.00 89.69 93 LEU A CA 1
ATOM 747 C C . LEU A 1 93 ? -5.075 13.309 11.593 1.00 89.69 93 LEU A C 1
ATOM 749 O O . LEU A 1 93 ? -4.583 12.345 11.019 1.00 89.69 93 LEU A O 1
ATOM 753 N N . ARG A 1 94 ? -5.459 14.410 10.939 1.00 92.50 94 ARG A N 1
ATOM 754 C CA . ARG A 1 94 ? -5.268 14.570 9.495 1.00 92.50 94 ARG A CA 1
ATOM 755 C C . ARG A 1 94 ? -3.810 14.325 9.107 1.00 92.50 94 ARG A C 1
ATOM 757 O O . ARG A 1 94 ? -3.558 13.496 8.240 1.00 92.50 94 ARG A O 1
ATOM 764 N N . SER A 1 95 ? -2.872 14.999 9.767 1.00 94.44 95 SER A N 1
ATOM 765 C CA . SER A 1 95 ? -1.436 14.828 9.526 1.00 94.44 95 SER A CA 1
ATOM 766 C C . SER A 1 95 ? -1.006 13.370 9.685 1.00 94.44 95 SER A C 1
ATOM 768 O O . SER A 1 95 ? -0.275 12.850 8.851 1.00 94.44 95 SER A O 1
ATOM 770 N N . GLU A 1 96 ? -1.518 12.681 10.702 1.00 94.81 96 GLU A N 1
ATOM 771 C CA . GLU A 1 96 ? -1.189 11.283 10.969 1.00 94.81 96 GLU A CA 1
ATOM 772 C C . GLU A 1 96 ? -1.739 10.313 9.910 1.00 94.81 96 GLU A C 1
ATOM 774 O O . GLU A 1 96 ? -1.024 9.423 9.450 1.00 94.81 96 GLU A O 1
ATOM 779 N N . LEU A 1 97 ? -2.988 10.492 9.466 1.00 95.12 97 LEU A N 1
ATOM 780 C CA . LEU A 1 97 ? -3.561 9.658 8.403 1.00 95.12 97 LEU A CA 1
ATOM 781 C C . LEU A 1 97 ? -2.827 9.869 7.072 1.00 95.12 97 LEU A C 1
ATOM 783 O O . LEU A 1 97 ? -2.591 8.907 6.345 1.00 95.12 97 LEU A O 1
ATOM 787 N N . PHE A 1 98 ? -2.440 11.112 6.767 1.00 96.88 98 PHE A N 1
ATOM 788 C CA . PHE A 1 98 ? -1.648 11.433 5.578 1.00 96.88 98 PHE A CA 1
ATOM 789 C C . PHE A 1 98 ? -0.193 10.964 5.6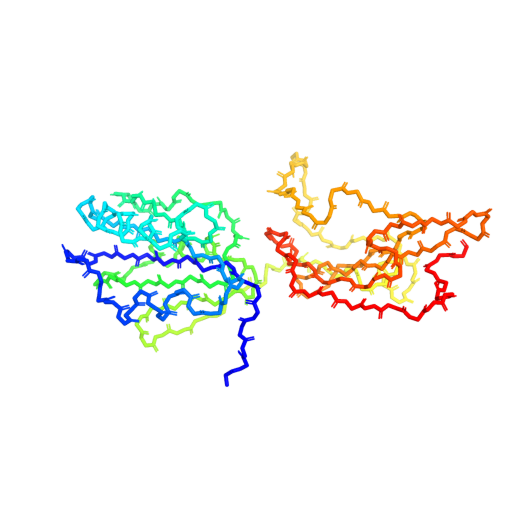92 1.00 96.88 98 PHE A C 1
ATOM 791 O O . PHE A 1 98 ? 0.383 10.611 4.671 1.00 96.88 98 PHE A O 1
ATOM 798 N N . ARG A 1 99 ? 0.386 10.898 6.900 1.00 96.19 99 ARG A N 1
ATOM 799 C CA . ARG A 1 99 ? 1.712 10.303 7.134 1.00 96.19 99 ARG A CA 1
ATOM 800 C C . ARG A 1 99 ? 1.725 8.827 6.754 1.00 96.19 99 ARG A C 1
ATOM 802 O O . ARG A 1 99 ? 2.672 8.373 6.129 1.00 96.19 99 ARG A O 1
ATOM 809 N N . VAL A 1 100 ? 0.696 8.072 7.142 1.00 97.00 100 VAL A N 1
ATOM 810 C CA . VAL A 1 100 ? 0.609 6.625 6.870 1.00 97.00 100 VAL A CA 1
ATOM 811 C C . VAL A 1 100 ? 0.243 6.327 5.413 1.00 97.00 100 VAL A C 1
ATOM 813 O O . VAL A 1 100 ? 0.617 5.279 4.887 1.00 97.00 100 VAL A O 1
ATOM 816 N N . ALA A 1 101 ? -0.484 7.225 4.753 1.00 97.94 101 ALA A N 1
ATOM 817 C CA . ALA A 1 101 ? -0.875 7.089 3.357 1.00 97.94 101 ALA A CA 1
ATOM 818 C C . ALA A 1 101 ? 0.316 7.328 2.415 1.00 97.94 101 ALA A C 1
ATOM 820 O O . ALA A 1 101 ? 1.023 8.326 2.537 1.00 97.94 101 ALA A O 1
ATOM 821 N N . HIS A 1 102 ? 0.531 6.441 1.443 1.00 96.25 102 HIS A N 1
ATOM 822 C CA . HIS A 1 102 ? 1.559 6.677 0.426 1.00 96.25 102 HIS A CA 1
ATOM 823 C C . HIS A 1 102 ? 1.116 7.744 -0.594 1.00 96.25 102 HIS A C 1
ATOM 825 O O . HIS A 1 102 ? -0.080 7.983 -0.762 1.00 96.25 102 HIS A O 1
ATOM 831 N N . PRO A 1 103 ? 2.031 8.376 -1.348 1.00 95.50 103 PRO A N 1
ATOM 832 C CA . PRO A 1 103 ? 1.662 9.293 -2.426 1.00 95.50 103 PRO A CA 1
ATOM 833 C C . PRO A 1 103 ? 0.663 8.684 -3.423 1.00 95.50 103 PRO A C 1
ATOM 835 O O . PRO A 1 103 ? 0.898 7.609 -3.975 1.00 95.50 103 PRO A O 1
ATOM 838 N N . GLY A 1 104 ? -0.461 9.362 -3.664 1.00 95.00 104 GLY A N 1
ATOM 839 C CA . GLY A 1 104 ? -1.559 8.875 -4.507 1.00 95.00 104 GLY 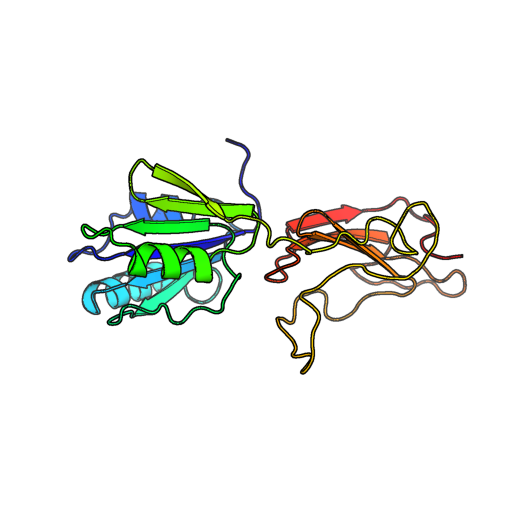A CA 1
ATOM 840 C C . GLY A 1 104 ? -2.565 7.949 -3.807 1.00 95.00 104 GLY A C 1
ATOM 841 O O . GLY A 1 104 ? -3.564 7.580 -4.423 1.00 95.00 104 GLY A O 1
ATOM 842 N N . ALA A 1 105 ? -2.342 7.592 -2.539 1.00 96.88 105 ALA A N 1
ATOM 843 C CA . ALA A 1 105 ? -3.271 6.793 -1.744 1.00 96.88 105 ALA A CA 1
ATOM 844 C C . ALA A 1 105 ? -4.563 7.550 -1.414 1.00 96.88 105 ALA A C 1
ATOM 846 O O . ALA A 1 105 ? -4.619 8.782 -1.425 1.00 96.88 105 ALA A O 1
ATOM 847 N N . THR A 1 106 ? -5.610 6.800 -1.081 1.00 97.19 106 THR A N 1
ATOM 848 C CA . THR A 1 106 ? -6.901 7.360 -0.667 1.00 97.19 106 THR A CA 1
ATOM 849 C C . THR A 1 106 ? -6.953 7.522 0.847 1.00 97.19 106 THR A C 1
ATOM 851 O O . THR A 1 106 ? -6.769 6.555 1.577 1.00 97.19 106 THR A O 1
ATOM 854 N N . VAL A 1 107 ? -7.279 8.717 1.335 1.00 97.19 107 VAL A N 1
ATOM 855 C CA . VAL A 1 107 ? -7.593 8.958 2.751 1.00 97.19 107 VAL A CA 1
ATOM 856 C C . VAL A 1 107 ? -9.079 9.270 2.856 1.00 97.19 107 VAL A C 1
ATOM 858 O O . VAL A 1 107 ? -9.560 10.183 2.190 1.00 97.19 107 VAL A O 1
ATOM 861 N N . SER A 1 108 ? -9.817 8.519 3.669 1.00 94.50 108 SER A N 1
ATOM 862 C CA . SER A 1 108 ? -11.269 8.641 3.803 1.00 94.50 108 SER A CA 1
ATOM 863 C C . SER A 1 108 ? -11.689 8.828 5.255 1.00 94.50 108 SER A C 1
ATOM 865 O O . SER A 1 108 ? -11.236 8.109 6.143 1.00 94.50 108 SER A O 1
ATOM 867 N N . VAL A 1 109 ? -12.594 9.774 5.488 1.00 90.81 109 VAL A N 1
ATOM 868 C CA . VAL A 1 109 ? -13.182 10.096 6.793 1.00 90.81 109 VAL A CA 1
ATOM 869 C C . VAL A 1 109 ? -14.672 10.303 6.578 1.00 90.81 109 VAL A C 1
ATOM 871 O O . VAL A 1 109 ? -15.063 11.309 5.987 1.00 90.81 109 VAL A O 1
ATOM 874 N N . VAL A 1 110 ? -15.498 9.373 7.064 1.00 81.12 110 VAL A N 1
ATOM 875 C CA . VAL A 1 110 ? -16.961 9.410 6.876 1.00 81.12 110 VAL A CA 1
ATOM 876 C C . VAL A 1 110 ? -17.296 9.639 5.386 1.00 81.12 110 VAL A C 1
ATOM 878 O O . VAL A 1 110 ? -16.952 8.789 4.568 1.00 81.12 110 VAL A O 1
ATOM 881 N N . ASP A 1 111 ? -17.850 10.801 5.022 1.00 81.12 111 ASP A N 1
ATOM 882 C CA . ASP A 1 111 ? -18.280 11.153 3.658 1.00 81.12 111 ASP A CA 1
ATOM 883 C C . ASP A 1 111 ? -17.248 11.978 2.872 1.00 81.12 111 ASP A C 1
ATOM 885 O O . ASP A 1 111 ? -17.541 12.522 1.806 1.00 81.12 111 ASP A O 1
ATOM 889 N N . ARG A 1 112 ? -16.037 12.144 3.411 1.00 90.06 112 ARG A N 1
ATOM 890 C CA . ARG A 1 112 ? -14.970 12.922 2.780 1.00 90.06 112 ARG A CA 1
ATOM 891 C C . ARG A 1 112 ? -13.833 12.017 2.361 1.00 90.06 112 ARG A C 1
ATOM 893 O O . ARG A 1 112 ? -13.376 11.169 3.125 1.00 90.06 112 ARG A O 1
ATOM 900 N N . THR A 1 113 ? -13.329 12.266 1.163 1.00 94.88 113 THR A N 1
ATOM 901 C CA . THR A 1 113 ? -12.222 11.517 0.586 1.00 94.88 113 THR A CA 1
ATOM 902 C C . THR A 1 113 ? -11.203 12.482 0.005 1.00 94.88 113 THR A C 1
ATOM 904 O O . THR A 1 113 ? -11.556 13.480 -0.623 1.00 94.88 113 THR A O 1
ATOM 907 N N . TRP A 1 114 ? -9.932 12.172 0.214 1.00 96.12 114 TRP A N 1
ATOM 908 C CA . TRP A 1 114 ? -8.793 12.890 -0.335 1.00 96.12 114 TRP A CA 1
ATOM 909 C C . TRP A 1 114 ? -7.829 11.909 -0.991 1.00 96.12 114 TRP A C 1
ATOM 911 O O . TRP A 1 114 ? -7.799 10.724 -0.657 1.00 96.12 114 TRP A O 1
ATOM 921 N N . THR A 1 115 ? -6.994 12.436 -1.877 1.00 97.00 115 THR A N 1
ATOM 922 C CA . THR A 1 115 ? -5.827 11.735 -2.408 1.00 97.00 115 THR A CA 1
ATOM 923 C C . THR A 1 115 ? -4.583 12.321 -1.753 1.00 97.00 115 THR A C 1
ATOM 925 O O . THR A 1 115 ? -4.407 13.541 -1.749 1.00 97.00 115 THR A O 1
ATOM 928 N N . ALA A 1 116 ? -3.737 11.470 -1.174 1.00 96.62 116 ALA A N 1
ATOM 929 C CA . ALA A 1 116 ? -2.464 11.889 -0.604 1.00 96.62 116 ALA A CA 1
ATOM 930 C C . ALA A 1 116 ? -1.581 12.490 -1.716 1.00 96.62 116 ALA A C 1
ATOM 932 O O . ALA A 1 116 ? -1.427 11.868 -2.773 1.00 96.62 116 ALA A O 1
ATOM 933 N N . PRO A 1 117 ? -1.038 13.706 -1.538 1.00 94.94 117 PRO A N 1
ATOM 934 C CA . PRO A 1 117 ? -0.305 14.383 -2.597 1.00 94.94 117 PRO A CA 1
ATOM 935 C C . PRO A 1 117 ? 1.018 13.676 -2.902 1.00 94.94 117 PRO A C 1
ATOM 937 O O . PRO A 1 117 ? 1.647 13.089 -2.022 1.00 94.94 117 PRO A O 1
ATOM 940 N N . ARG A 1 118 ? 1.467 13.780 -4.156 1.00 91.75 118 ARG A N 1
ATOM 941 C CA . ARG A 1 118 ? 2.849 13.453 -4.514 1.00 91.75 118 ARG A CA 1
ATOM 942 C C . ARG A 1 118 ? 3.777 14.556 -3.993 1.00 91.75 118 ARG A C 1
ATOM 944 O O . ARG A 1 118 ? 3.486 15.723 -4.264 1.00 91.75 118 ARG A O 1
ATOM 951 N N . PRO A 1 119 ? 4.859 14.223 -3.267 1.00 90.44 119 PRO A N 1
ATOM 952 C CA . PRO A 1 119 ? 5.831 15.216 -2.835 1.00 90.44 119 PRO A CA 1
ATOM 953 C C . PRO A 1 119 ? 6.443 15.965 -4.036 1.00 90.44 119 PRO A C 1
ATOM 955 O O . PRO A 1 119 ? 6.796 15.335 -5.039 1.00 90.44 119 PRO A O 1
ATOM 958 N N . PRO A 1 120 ? 6.550 17.305 -3.983 1.00 93.69 120 PRO A N 1
ATOM 959 C CA . PRO A 1 120 ? 7.242 18.071 -5.015 1.00 93.69 120 PRO A CA 1
ATOM 960 C C . PRO A 1 120 ? 8.713 17.662 -5.113 1.00 93.69 120 PRO A C 1
ATOM 962 O O . PRO A 1 120 ? 9.383 17.554 -4.092 1.00 93.69 120 PRO A O 1
ATOM 965 N N . GLY A 1 121 ? 9.209 17.483 -6.339 1.00 93.88 121 GLY A N 1
ATOM 966 C CA . GLY A 1 121 ? 10.584 17.039 -6.589 1.00 93.88 121 GLY A CA 1
ATOM 967 C C . GLY A 1 121 ? 10.775 15.518 -6.579 1.00 93.88 121 GLY A C 1
ATOM 968 O O . GLY A 1 121 ? 11.898 15.065 -6.757 1.00 93.88 121 GLY A O 1
ATOM 969 N N . SER A 1 122 ? 9.704 14.730 -6.420 1.00 92.94 122 SER A N 1
ATOM 970 C CA . SER A 1 122 ? 9.738 13.289 -6.698 1.00 92.94 122 SER A CA 1
ATOM 971 C C . SER A 1 122 ? 9.827 13.029 -8.200 1.00 92.94 122 SER A C 1
ATOM 973 O O . SER A 1 122 ? 8.991 13.531 -8.956 1.00 92.94 122 SER A O 1
ATOM 975 N N . ASP A 1 123 ? 10.751 12.174 -8.617 1.00 93.94 123 ASP A N 1
ATOM 976 C CA . ASP A 1 123 ? 11.035 11.928 -10.035 1.00 93.94 123 ASP A CA 1
ATOM 977 C C . ASP A 1 123 ? 10.391 10.634 -10.570 1.00 93.94 123 ASP A C 1
ATOM 979 O O . ASP A 1 123 ? 9.939 9.781 -9.803 1.00 93.94 123 ASP A O 1
ATOM 983 N N . ASP A 1 124 ? 10.307 10.497 -11.895 1.00 94.25 124 ASP A N 1
ATOM 984 C CA . ASP A 1 124 ? 9.889 9.282 -12.597 1.00 94.25 124 ASP A CA 1
ATOM 985 C C . ASP A 1 124 ? 11.028 8.754 -13.489 1.00 94.25 124 ASP A C 1
ATOM 987 O O . ASP A 1 124 ? 11.442 9.385 -14.457 1.00 94.25 124 ASP A O 1
ATOM 991 N N . TRP A 1 125 ? 11.459 7.518 -13.241 1.00 96.06 125 TRP A N 1
ATOM 992 C CA . TRP A 1 125 ? 12.375 6.755 -14.090 1.00 96.06 125 TRP A CA 1
ATOM 993 C C . TRP A 1 125 ? 11.573 5.930 -15.104 1.00 96.06 125 TRP A C 1
ATOM 995 O O . TRP A 1 125 ? 11.344 4.735 -14.918 1.00 96.06 125 TRP A O 1
ATOM 1005 N N . SER A 1 126 ? 11.071 6.577 -16.154 1.00 94.94 126 SER A N 1
ATOM 1006 C CA . SER A 1 126 ? 10.121 5.984 -17.115 1.00 94.94 126 SER A CA 1
ATOM 1007 C C . SER A 1 126 ? 10.763 5.116 -18.209 1.00 94.94 126 SER A C 1
ATOM 1009 O O . SER A 1 126 ? 10.070 4.310 -18.833 1.00 94.94 126 SER A O 1
ATOM 1011 N N . HIS A 1 127 ? 12.071 5.252 -18.436 1.00 94.12 127 HIS A N 1
ATOM 1012 C CA . HIS A 1 127 ? 12.834 4.548 -19.472 1.00 94.12 127 HIS A CA 1
ATOM 1013 C C . HIS A 1 127 ? 14.014 3.777 -18.860 1.00 94.12 127 HIS A C 1
ATOM 1015 O O . HIS A 1 127 ? 14.431 4.095 -17.750 1.00 94.12 127 HIS A O 1
ATOM 1021 N N . PRO A 1 128 ? 14.618 2.794 -19.561 1.00 91.00 128 PRO A N 1
ATOM 1022 C CA . PRO A 1 128 ? 15.804 2.091 -19.059 1.00 91.00 128 PRO A CA 1
ATOM 1023 C C . PRO A 1 128 ? 16.952 3.027 -18.649 1.00 91.00 128 PRO A C 1
ATOM 1025 O O . PRO A 1 128 ? 17.640 2.761 -17.668 1.00 91.00 128 PRO A O 1
ATOM 1028 N N . TYR A 1 129 ? 17.103 4.153 -19.350 1.00 93.25 129 TYR A N 1
ATOM 1029 C CA . TYR A 1 129 ? 18.073 5.208 -19.056 1.00 93.25 129 TYR A CA 1
ATOM 1030 C C . TYR A 1 129 ? 17.388 6.471 -18.524 1.00 93.25 129 TYR A C 1
ATOM 1032 O O . TYR A 1 129 ? 17.658 7.561 -19.013 1.00 93.25 129 TYR A O 1
ATOM 1040 N N . HIS A 1 130 ? 16.495 6.297 -17.541 1.00 94.62 130 HIS A N 1
ATOM 1041 C CA . HIS A 1 130 ? 15.709 7.335 -16.860 1.00 94.62 130 HIS A CA 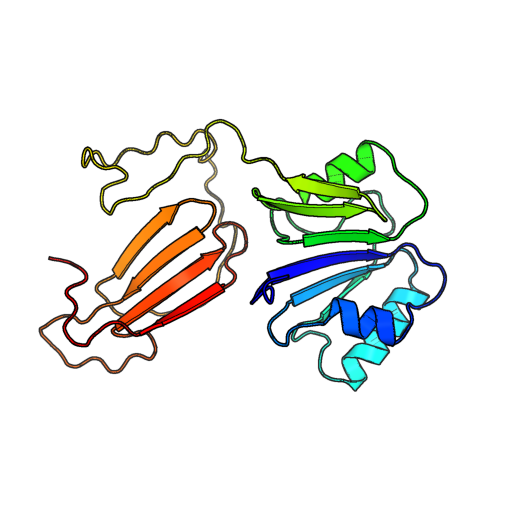1
ATOM 1042 C C . HIS A 1 130 ? 14.631 7.986 -17.730 1.00 94.62 130 HIS A C 1
ATOM 1044 O O . HIS A 1 130 ? 13.441 7.716 -17.528 1.00 94.62 130 HIS A O 1
ATOM 1050 N N . GLY A 1 131 ? 15.034 8.766 -18.728 1.00 94.38 131 GLY A N 1
ATOM 1051 C CA . GLY A 1 131 ? 14.158 9.549 -19.591 1.00 94.38 131 GLY A CA 1
ATOM 1052 C C . GLY A 1 131 ? 14.352 9.281 -21.089 1.00 94.38 131 GLY A C 1
ATOM 1053 O O . GLY A 1 131 ? 15.186 8.467 -21.495 1.00 94.38 131 GLY A O 1
ATOM 1054 N N . PRO A 1 132 ? 13.574 9.967 -21.947 1.00 95.00 132 PRO A N 1
ATOM 1055 C CA . PRO A 1 132 ? 13.695 9.861 -23.403 1.00 95.00 132 PRO A CA 1
ATOM 1056 C C . PRO A 1 132 ? 15.009 10.442 -23.960 1.00 95.00 132 PRO A C 1
ATOM 1058 O O . PRO A 1 132 ? 15.326 10.225 -25.128 1.00 95.00 132 PRO A O 1
ATOM 1061 N N . ASP A 1 133 ? 15.770 11.177 -23.148 1.00 95.00 133 ASP A N 1
ATOM 1062 C CA . ASP A 1 133 ? 17.079 11.742 -23.486 1.00 95.00 133 ASP A CA 1
ATOM 1063 C C . ASP A 1 133 ? 18.241 10.745 -23.301 1.00 95.00 133 ASP A C 1
ATOM 1065 O O . ASP A 1 133 ? 19.372 11.047 -23.680 1.00 95.00 133 ASP A O 1
ATOM 1069 N N . ASN A 1 134 ? 17.964 9.548 -22.767 1.00 92.44 134 ASN A N 1
ATOM 1070 C CA . ASN A 1 134 ? 18.954 8.541 -22.379 1.00 92.44 134 ASN A CA 1
ATOM 1071 C C . ASN A 1 134 ? 20.023 9.056 -21.399 1.00 92.44 134 ASN A C 1
ATOM 1073 O O . ASN A 1 134 ? 21.152 8.557 -21.403 1.00 92.44 134 ASN A O 1
ATOM 1077 N N . ASN A 1 135 ? 19.690 10.038 -20.563 1.00 94.88 135 ASN A N 1
ATOM 1078 C CA . ASN A 1 135 ? 20.585 10.526 -19.527 1.00 94.88 135 ASN A CA 1
ATOM 1079 C C . ASN A 1 135 ? 20.261 9.832 -18.193 1.00 94.88 135 ASN A C 1
ATOM 1081 O O . ASN A 1 135 ? 19.228 10.135 -17.605 1.00 94.88 135 ASN A O 1
ATOM 1085 N N . PRO A 1 136 ? 21.105 8.919 -17.673 1.00 94.12 136 PRO A N 1
ATOM 1086 C CA . PRO A 1 136 ? 20.800 8.128 -16.479 1.00 94.12 136 PRO A CA 1
ATOM 1087 C C . PRO A 1 136 ? 20.998 8.933 -15.179 1.00 94.12 136 PRO A C 1
ATOM 1089 O O . PRO A 1 136 ? 21.741 8.518 -14.288 1.00 94.12 136 PRO A O 1
ATOM 1092 N N . LEU A 1 137 ? 20.353 10.095 -15.075 1.00 94.12 137 LEU A N 1
ATOM 1093 C CA . LEU A 1 137 ? 20.446 11.012 -13.947 1.00 94.12 137 LEU A CA 1
ATOM 1094 C C . LEU A 1 137 ? 19.048 11.363 -13.433 1.00 94.12 137 LEU A C 1
ATOM 1096 O O . LEU A 1 137 ? 18.301 12.082 -14.088 1.00 94.12 137 LEU A O 1
ATOM 1100 N N . SER A 1 138 ? 18.744 10.901 -12.221 1.00 93.06 138 SER A N 1
ATOM 1101 C CA . SER A 1 138 ? 17.523 11.275 -11.506 1.00 93.06 138 SER A CA 1
ATOM 1102 C C . SER A 1 138 ? 17.553 12.745 -11.074 1.00 93.06 138 SER A C 1
ATOM 1104 O O . SER A 1 138 ? 18.596 13.258 -10.663 1.00 93.06 138 SER A O 1
ATOM 1106 N N . GLN A 1 139 ? 16.396 13.397 -11.122 1.00 92.88 139 GLN A N 1
ATOM 1107 C CA . GLN A 1 139 ? 16.117 14.715 -10.547 1.00 92.88 139 GLN A CA 1
ATOM 1108 C C . GLN A 1 139 ? 15.433 14.619 -9.173 1.00 92.88 139 GLN A C 1
ATOM 1110 O O . GLN A 1 139 ? 15.000 15.638 -8.635 1.00 92.88 139 GLN A O 1
ATOM 1115 N N . ASP A 1 140 ? 15.313 13.409 -8.614 1.00 93.56 140 ASP A N 1
ATOM 1116 C CA . ASP A 1 140 ? 14.657 13.185 -7.328 1.00 93.56 140 ASP A CA 1
ATOM 1117 C C . ASP A 1 140 ? 15.390 13.906 -6.188 1.00 93.56 140 ASP A C 1
ATOM 1119 O O . ASP A 1 140 ? 16.599 13.746 -6.014 1.00 93.56 140 ASP A O 1
ATOM 1123 N N . VAL A 1 141 ? 14.645 14.685 -5.402 1.00 94.25 141 VAL A N 1
ATOM 1124 C CA . VAL A 1 141 ? 15.187 15.473 -4.279 1.00 94.25 141 VAL A CA 1
ATOM 1125 C C . VAL A 1 141 ? 15.012 14.797 -2.916 1.00 94.25 141 VAL A C 1
ATOM 1127 O O . VAL A 1 141 ? 15.380 15.373 -1.900 1.00 94.25 141 VAL A O 1
ATOM 1130 N N . HIS A 1 142 ? 14.399 13.614 -2.860 1.00 89.62 142 HIS A N 1
ATOM 1131 C CA . HIS A 1 142 ? 14.084 12.908 -1.614 1.00 89.62 142 HIS A CA 1
ATOM 1132 C C . HIS A 1 142 ? 15.033 11.743 -1.333 1.00 89.62 142 HIS A C 1
ATOM 1134 O O . HIS A 1 142 ? 15.143 11.304 -0.187 1.00 89.62 142 HIS A O 1
ATOM 1140 N N . SER A 1 143 ? 15.707 11.224 -2.360 1.00 88.19 143 SER A N 1
ATOM 1141 C CA . SER A 1 143 ? 16.734 10.194 -2.217 1.00 88.19 143 SER A CA 1
ATOM 1142 C C . SER A 1 143 ? 18.016 10.778 -1.612 1.00 88.19 143 SER A C 1
ATOM 1144 O O . SER A 1 143 ? 19.017 10.973 -2.301 1.00 88.19 143 SER A O 1
ATOM 1146 N N . GLU A 1 144 ? 17.994 11.010 -0.302 1.00 87.56 144 GLU A N 1
ATOM 1147 C CA . GLU A 1 144 ? 19.115 11.522 0.486 1.00 87.56 144 GLU A CA 1
ATOM 1148 C C . GLU A 1 144 ? 19.641 10.473 1.483 1.00 87.56 144 GLU A C 1
ATOM 1150 O O . GLU A 1 144 ? 18.947 9.528 1.869 1.00 87.56 144 GLU A O 1
ATOM 1155 N N . GLY A 1 145 ? 20.903 10.615 1.895 1.00 87.88 145 GLY A N 1
ATOM 1156 C CA . GLY A 1 145 ? 21.502 9.735 2.899 1.00 87.88 145 GLY A CA 1
ATOM 1157 C C . GLY A 1 145 ? 20.928 9.967 4.312 1.00 87.88 145 GLY A C 1
ATOM 1158 O O . GLY A 1 145 ? 20.532 11.087 4.627 1.00 87.88 145 GLY A O 1
ATOM 1159 N N . PRO A 1 146 ? 20.950 8.961 5.211 1.00 89.81 146 PRO A N 1
ATOM 1160 C CA . PRO A 1 146 ? 21.454 7.605 5.004 1.00 89.81 146 PRO A CA 1
ATOM 1161 C C . PRO A 1 146 ? 20.435 6.747 4.242 1.00 89.81 146 PRO A C 1
ATOM 1163 O O . PRO A 1 146 ? 19.285 6.625 4.653 1.00 89.81 146 PRO A O 1
ATOM 1166 N N . TYR A 1 147 ? 20.863 6.118 3.145 1.00 87.56 147 TYR A N 1
ATOM 1167 C CA . TYR A 1 147 ? 19.999 5.268 2.324 1.00 87.56 147 TYR A CA 1
ATOM 1168 C C . TYR A 1 147 ? 19.606 4.002 3.096 1.00 87.56 147 TYR A C 1
ATOM 1170 O O . TYR A 1 147 ? 20.367 3.035 3.167 1.00 87.56 147 TYR A O 1
ATOM 1178 N N . LEU A 1 148 ? 18.425 4.022 3.712 1.00 87.88 148 LEU A N 1
ATOM 1179 C CA . LEU A 1 148 ? 17.872 2.896 4.457 1.00 87.88 148 LEU A CA 1
ATOM 1180 C C . LEU A 1 148 ? 16.923 2.077 3.580 1.00 87.88 148 LEU A C 1
ATOM 1182 O O . LEU A 1 148 ? 16.239 2.596 2.699 1.00 87.88 148 LEU A O 1
ATOM 1186 N N . THR A 1 149 ? 16.864 0.773 3.845 1.00 89.75 149 THR A N 1
ATOM 1187 C CA . THR A 1 149 ?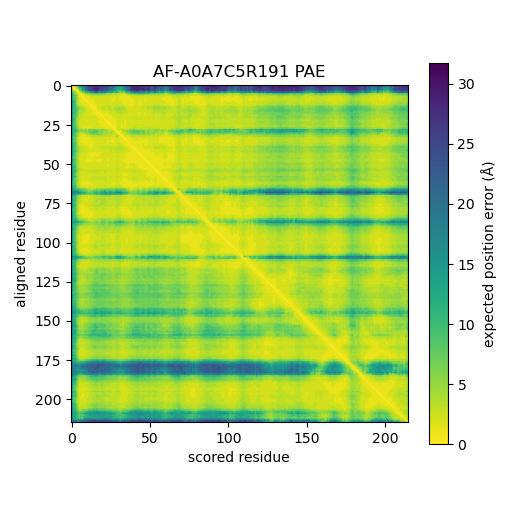 15.895 -0.115 3.194 1.00 89.75 149 THR A CA 1
ATOM 1188 C C . THR A 1 149 ? 14.488 0.213 3.690 1.00 89.75 149 THR A C 1
ATOM 1190 O O . THR A 1 149 ? 14.222 0.092 4.883 1.00 89.75 149 THR A O 1
ATOM 1193 N N . GLN A 1 150 ? 13.590 0.603 2.780 1.00 87.62 150 GLN A N 1
ATOM 1194 C CA . GLN A 1 150 ? 12.190 0.887 3.123 1.00 87.62 150 GLN A CA 1
ATOM 1195 C C . GLN A 1 150 ? 11.358 -0.392 3.252 1.00 87.62 150 GLN A C 1
ATOM 1197 O O . GLN A 1 150 ? 10.603 -0.555 4.206 1.00 87.62 150 GLN A O 1
ATOM 1202 N N . PHE A 1 151 ? 11.517 -1.321 2.308 1.00 90.56 151 PHE A N 1
ATOM 1203 C CA . PHE A 1 151 ? 10.836 -2.608 2.323 1.00 90.56 151 PHE A CA 1
ATOM 1204 C C . PHE A 1 151 ? 11.622 -3.656 1.539 1.00 90.56 151 PHE A C 1
ATOM 1206 O O . PHE A 1 151 ? 12.504 -3.363 0.732 1.00 90.56 151 PHE A O 1
ATOM 1213 N N . LEU A 1 152 ? 11.250 -4.901 1.785 1.00 90.62 152 LEU A N 1
ATOM 1214 C CA . LEU A 1 152 ? 11.713 -6.090 1.101 1.00 90.62 152 LEU A CA 1
ATOM 1215 C C . LEU A 1 152 ? 10.446 -6.836 0.673 1.00 90.62 152 LEU A C 1
ATOM 1217 O O . LEU A 1 152 ? 9.541 -7.008 1.488 1.00 90.62 152 LEU A O 1
ATOM 1221 N N . THR A 1 153 ? 10.352 -7.239 -0.593 1.00 89.12 153 THR A N 1
ATOM 1222 C CA . THR A 1 153 ? 9.145 -7.885 -1.122 1.00 89.12 153 THR A CA 1
ATOM 1223 C C . THR A 1 153 ? 9.462 -8.947 -2.166 1.00 89.12 153 THR A C 1
ATOM 1225 O O . THR A 1 153 ? 10.536 -8.955 -2.770 1.00 89.12 153 THR A O 1
ATOM 1228 N N . GLU A 1 154 ? 8.494 -9.829 -2.394 1.00 85.56 154 GLU A N 1
ATOM 1229 C CA . GLU A 1 154 ? 8.550 -10.812 -3.459 1.00 85.56 154 GLU A CA 1
ATOM 1230 C C . GLU A 1 154 ? 8.499 -10.164 -4.855 1.00 85.56 154 GLU A C 1
ATOM 1232 O O . GLU A 1 154 ? 7.812 -9.160 -5.064 1.00 85.56 154 GLU A O 1
ATOM 1237 N N . PRO A 1 155 ? 9.145 -10.793 -5.851 1.00 86.19 155 PRO A N 1
ATOM 1238 C CA . PRO A 1 155 ? 9.958 -12.005 -5.724 1.00 86.19 155 PRO A CA 1
ATOM 1239 C C . PRO A 1 155 ? 11.363 -11.787 -5.155 1.00 86.19 155 PRO A C 1
ATOM 1241 O O . PRO A 1 155 ? 12.101 -10.921 -5.605 1.00 86.19 155 PRO A O 1
ATOM 1244 N N . TRP A 1 156 ? 11.771 -12.676 -4.245 1.00 84.94 156 TRP A N 1
ATOM 1245 C CA . TRP A 1 156 ? 13.117 -12.684 -3.651 1.00 84.94 156 TRP A CA 1
ATOM 1246 C C . TRP A 1 156 ? 14.220 -13.133 -4.613 1.00 84.94 156 TRP A C 1
ATOM 1248 O O . TRP A 1 156 ? 15.382 -12.770 -4.451 1.00 84.94 156 TRP A O 1
ATOM 1258 N N . TYR A 1 157 ? 13.854 -13.947 -5.603 1.00 84.56 157 TYR A N 1
ATOM 1259 C CA . TYR A 1 157 ? 14.773 -14.538 -6.566 1.00 84.56 157 TYR A CA 1
ATOM 1260 C C . TYR A 1 157 ? 14.161 -14.479 -7.963 1.00 84.56 157 TYR A C 1
ATOM 1262 O O . TYR A 1 157 ? 13.071 -15.005 -8.201 1.00 84.56 157 TYR A O 1
ATOM 1270 N N . VAL A 1 158 ? 14.881 -13.851 -8.891 1.00 86.56 158 VAL A N 1
ATOM 1271 C CA . VAL A 1 158 ? 14.413 -13.569 -10.253 1.00 86.56 158 VAL A CA 1
ATOM 1272 C C . VAL A 1 158 ? 15.446 -14.001 -11.294 1.00 86.56 158 VAL A C 1
ATOM 1274 O O . VAL A 1 158 ? 16.645 -14.037 -11.000 1.00 86.56 158 VAL A O 1
ATOM 1277 N N . PRO A 1 159 ? 15.014 -14.372 -12.513 1.00 86.19 159 PRO A N 1
ATOM 1278 C CA . PRO A 1 159 ? 15.935 -14.704 -13.584 1.00 86.19 159 PRO A CA 1
ATOM 1279 C C . PRO A 1 159 ? 16.586 -13.435 -14.143 1.00 86.19 159 PRO A C 1
ATOM 1281 O O . PRO A 1 159 ? 15.992 -12.362 -14.171 1.00 86.19 159 PRO A O 1
ATOM 1284 N N . MET A 1 160 ? 17.804 -13.592 -14.653 1.00 82.50 160 MET A N 1
ATOM 1285 C CA . MET A 1 160 ? 18.463 -12.590 -15.490 1.00 82.50 160 MET A CA 1
ATOM 1286 C C . MET A 1 160 ? 18.245 -12.927 -16.975 1.00 82.50 160 MET A C 1
ATOM 1288 O O . MET A 1 160 ? 18.255 -14.126 -17.301 1.00 82.50 160 MET A O 1
ATOM 1292 N N . PRO A 1 161 ? 18.143 -11.918 -17.869 1.00 87.06 161 PRO A N 1
ATOM 1293 C CA . PRO A 1 161 ? 18.220 -10.472 -17.595 1.00 87.06 161 PRO A CA 1
ATOM 1294 C C . PRO A 1 161 ? 16.933 -9.868 -17.002 1.00 87.06 161 PRO A C 1
ATOM 1296 O O . PRO A 1 161 ? 15.851 -10.437 -17.137 1.00 87.06 161 PRO A O 1
ATOM 1299 N N . GLU A 1 162 ? 17.066 -8.682 -16.406 1.00 89.94 162 GLU A N 1
ATOM 1300 C CA . GLU A 1 162 ? 15.970 -7.880 -15.855 1.00 89.94 162 GLU A CA 1
ATOM 1301 C C . GLU A 1 162 ? 16.105 -6.420 -16.304 1.00 89.94 162 GLU A C 1
ATOM 1303 O O . GLU A 1 162 ? 17.207 -5.873 -16.322 1.00 89.94 162 GLU A O 1
ATOM 1308 N N . VAL A 1 163 ? 14.977 -5.780 -16.620 1.00 92.38 163 VAL A N 1
ATOM 1309 C CA . VAL A 1 163 ? 14.872 -4.319 -16.741 1.00 92.38 163 VAL A CA 1
ATOM 1310 C C . VAL A 1 163 ? 13.821 -3.825 -15.755 1.00 92.38 163 VAL A C 1
ATOM 1312 O O . VAL A 1 163 ? 12.727 -4.387 -15.675 1.00 92.38 163 VAL A O 1
ATOM 1315 N N . THR A 1 164 ? 14.157 -2.770 -15.009 1.00 93.88 164 THR A N 1
ATOM 1316 C CA . THR A 1 164 ? 13.253 -2.093 -14.073 1.00 93.88 164 THR A CA 1
ATOM 1317 C C . THR A 1 164 ? 13.078 -0.636 -14.479 1.00 93.88 164 THR A C 1
ATOM 1319 O O . THR A 1 164 ? 14.055 0.038 -14.791 1.00 93.88 164 THR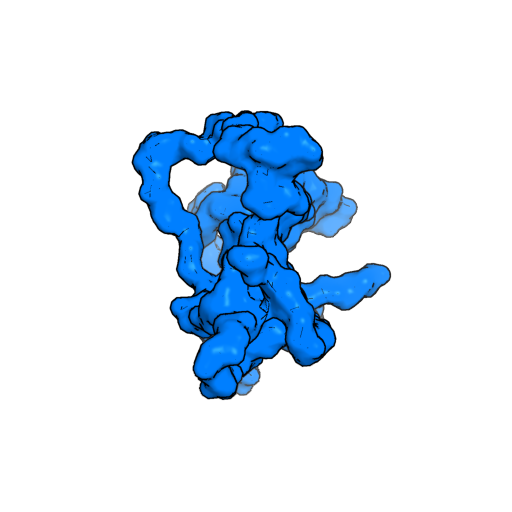 A O 1
ATOM 1322 N N . VAL A 1 165 ? 11.841 -0.150 -14.423 1.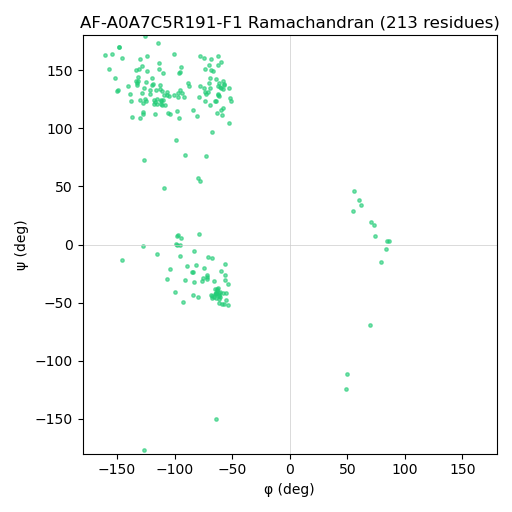00 96.00 165 VAL A N 1
ATOM 1323 C CA . VAL A 1 165 ? 11.493 1.277 -14.497 1.00 96.00 165 VAL A CA 1
ATOM 1324 C C . VAL A 1 165 ? 10.580 1.632 -13.320 1.00 96.00 165 VAL A C 1
ATOM 1326 O O . VAL A 1 165 ? 9.881 0.762 -12.794 1.00 96.00 165 VAL A O 1
ATOM 1329 N N . ALA A 1 166 ? 10.588 2.890 -12.886 1.00 95.50 166 ALA A N 1
ATOM 1330 C CA . ALA A 1 166 ? 9.826 3.378 -11.740 1.00 95.50 166 ALA A CA 1
ATOM 1331 C C . ALA A 1 166 ? 9.047 4.631 -12.144 1.00 95.50 166 ALA A C 1
ATOM 1333 O O . ALA A 1 166 ? 9.643 5.672 -12.383 1.00 95.50 166 ALA A O 1
ATOM 1334 N N . SER A 1 167 ? 7.722 4.550 -12.258 1.00 94.50 167 SER A N 1
ATOM 1335 C CA . SER A 1 167 ? 6.918 5.706 -12.662 1.00 94.50 167 SER A CA 1
ATOM 1336 C C . SER A 1 167 ? 5.508 5.654 -12.091 1.00 94.50 167 SER A C 1
ATOM 1338 O O . SER A 1 167 ? 4.910 4.581 -11.959 1.00 94.50 167 SER A O 1
ATOM 1340 N N . GLY A 1 168 ? 4.970 6.818 -11.722 1.00 91.62 168 GLY A N 1
ATOM 1341 C CA . GLY A 1 168 ? 3.596 6.940 -11.234 1.00 91.62 168 GLY A CA 1
ATOM 1342 C C . GLY A 1 168 ? 3.342 6.120 -9.965 1.00 91.62 168 GLY A C 1
ATOM 1343 O O . GLY A 1 168 ? 2.293 5.482 -9.843 1.00 91.62 168 GLY A O 1
ATOM 1344 N N . GLY A 1 169 ? 4.326 6.082 -9.058 1.00 92.88 169 GLY A N 1
ATOM 1345 C CA . GLY A 1 169 ? 4.253 5.349 -7.789 1.00 92.88 169 GLY A CA 1
ATOM 1346 C C . GLY A 1 169 ? 4.350 3.826 -7.921 1.00 92.88 169 GLY A C 1
ATOM 1347 O O . GLY A 1 169 ? 3.948 3.102 -7.011 1.00 92.88 169 GLY A O 1
ATOM 1348 N N . ARG A 1 170 ? 4.827 3.314 -9.061 1.00 95.31 170 ARG A N 1
ATOM 1349 C CA . ARG A 1 170 ? 4.933 1.877 -9.335 1.00 95.31 170 ARG A CA 1
ATOM 1350 C C . ARG A 1 170 ? 6.308 1.526 -9.873 1.00 95.31 170 ARG A C 1
ATOM 1352 O O . ARG A 1 170 ? 6.874 2.269 -10.670 1.00 95.31 170 ARG A O 1
ATOM 1359 N N . LEU A 1 171 ? 6.795 0.355 -9.486 1.00 95.44 171 LEU A N 1
ATOM 1360 C CA . LEU A 1 171 ? 7.918 -0.312 -10.130 1.00 95.44 171 LEU A CA 1
ATOM 1361 C C . LEU A 1 171 ? 7.365 -1.275 -11.176 1.00 95.44 171 LEU A C 1
ATOM 1363 O O . LEU A 1 171 ? 6.496 -2.091 -10.868 1.00 95.44 171 LEU A O 1
ATOM 1367 N N . PHE A 1 172 ? 7.893 -1.213 -12.390 1.00 95.62 172 PHE A N 1
ATOM 1368 C CA . PHE A 1 172 ? 7.624 -2.193 -13.432 1.00 95.62 172 PHE A CA 1
ATOM 1369 C C . PHE A 1 172 ? 8.897 -2.976 -13.701 1.00 95.62 172 PHE A C 1
ATOM 1371 O O . PHE A 1 172 ? 9.929 -2.387 -14.022 1.00 95.62 172 PHE A O 1
ATOM 1378 N N . LYS A 1 173 ? 8.822 -4.300 -13.564 1.00 93.88 173 LYS A N 1
ATOM 1379 C CA . LYS A 1 173 ? 9.961 -5.196 -13.781 1.00 93.88 173 LYS A CA 1
ATOM 1380 C C . LYS A 1 173 ? 9.629 -6.194 -14.867 1.00 93.88 173 LYS A C 1
ATOM 1382 O O . LYS A 1 173 ? 8.582 -6.840 -14.813 1.00 93.88 173 LYS A O 1
ATOM 1387 N N . ALA A 1 174 ? 10.516 -6.313 -15.842 1.00 93.44 174 ALA A N 1
ATOM 1388 C CA . ALA A 1 174 ? 10.399 -7.274 -16.921 1.00 93.44 174 ALA A CA 1
ATOM 1389 C C . ALA A 1 174 ? 11.555 -8.276 -16.827 1.00 93.44 174 ALA A C 1
ATOM 1391 O O . ALA A 1 174 ? 12.722 -7.885 -16.785 1.00 93.44 174 ALA A O 1
ATOM 1392 N N . PHE A 1 175 ? 11.214 -9.560 -16.781 1.00 90.69 175 PHE A N 1
ATOM 1393 C CA . PHE A 1 175 ? 12.138 -10.667 -16.550 1.00 90.69 175 PHE A CA 1
ATOM 1394 C C . PHE A 1 175 ? 12.307 -11.506 -17.814 1.00 90.69 175 PHE A C 1
ATOM 1396 O O . PHE A 1 175 ? 11.320 -11.898 -18.442 1.00 90.69 175 PHE A O 1
ATOM 1403 N N . GLY A 1 176 ? 13.553 -11.810 -18.176 1.00 86.62 176 GLY A N 1
ATOM 1404 C CA . GLY A 1 176 ? 13.892 -12.428 -19.456 1.00 86.62 176 GLY A CA 1
ATOM 1405 C C . GLY A 1 176 ? 14.717 -13.697 -19.357 1.00 86.62 176 GLY A C 1
ATOM 1406 O O . GLY A 1 176 ? 15.053 -14.187 -18.280 1.00 86.62 176 GLY A O 1
ATOM 1407 N N . HIS A 1 177 ? 15.069 -14.211 -20.533 1.00 80.69 177 HIS A N 1
ATOM 1408 C CA . HIS A 1 177 ? 15.862 -15.420 -20.703 1.00 80.69 177 HIS A CA 1
ATOM 1409 C C . HIS A 1 177 ? 17.271 -15.086 -21.214 1.00 80.69 177 HIS A C 1
ATOM 1411 O O . HIS A 1 177 ? 17.419 -14.425 -22.239 1.00 80.69 177 HIS A O 1
ATOM 1417 N N . ILE A 1 178 ? 18.323 -15.593 -20.561 1.00 73.25 178 ILE A N 1
ATOM 1418 C CA . ILE A 1 178 ? 19.679 -15.582 -21.141 1.00 73.25 178 ILE A CA 1
ATOM 1419 C C . ILE A 1 178 ? 19.744 -16.637 -22.245 1.00 73.25 178 ILE A C 1
ATOM 1421 O O . ILE A 1 178 ? 19.498 -17.812 -21.986 1.00 73.25 178 ILE A O 1
ATOM 1425 N N . ALA A 1 179 ? 20.107 -16.241 -23.465 1.00 62.16 179 ALA A N 1
ATOM 1426 C CA . ALA A 1 179 ? 20.064 -17.092 -24.662 1.00 62.16 179 ALA A CA 1
ATOM 1427 C C . ALA A 1 179 ? 20.853 -18.420 -24.565 1.00 62.16 179 ALA A C 1
ATOM 1429 O O . ALA A 1 179 ? 20.623 -19.331 -25.352 1.00 62.16 179 ALA A O 1
ATOM 1430 N N . LEU A 1 180 ? 21.770 -18.554 -23.603 1.00 64.19 180 LEU A N 1
ATOM 1431 C CA . LEU A 1 180 ? 22.743 -19.648 -23.548 1.00 64.19 180 LEU A CA 1
ATOM 1432 C C . LEU A 1 180 ? 22.274 -20.907 -22.797 1.00 64.19 180 LEU A C 1
ATOM 1434 O O . LEU A 1 180 ? 22.897 -21.955 -22.953 1.00 64.19 180 LEU A O 1
ATOM 1438 N N . LYS A 1 181 ? 21.232 -20.843 -21.952 1.00 63.84 181 LYS A N 1
ATOM 1439 C CA . LYS A 1 181 ? 20.758 -22.002 -21.161 1.00 63.84 181 LYS A CA 1
ATOM 1440 C C . LYS A 1 181 ? 19.264 -21.924 -20.884 1.00 63.84 181 LYS A C 1
ATOM 1442 O O . LYS A 1 181 ? 18.816 -20.900 -20.377 1.00 63.84 181 LYS A O 1
ATOM 1447 N N . LYS A 1 182 ? 18.523 -23.017 -21.116 1.00 64.94 182 LYS A N 1
ATOM 1448 C CA . LYS A 1 182 ? 17.115 -23.131 -20.699 1.00 64.94 182 LYS A CA 1
ATOM 1449 C C . LYS A 1 182 ? 17.032 -22.985 -19.179 1.00 64.94 182 LYS A C 1
ATOM 1451 O O . LYS A 1 182 ? 17.595 -23.796 -18.445 1.00 64.94 182 LYS A O 1
ATOM 1456 N N . ARG A 1 183 ? 16.364 -21.934 -18.711 1.00 67.12 183 ARG A N 1
ATOM 1457 C CA . ARG A 1 183 ? 16.121 -21.675 -17.288 1.00 67.12 183 ARG A CA 1
ATOM 1458 C C . ARG A 1 183 ? 14.639 -21.857 -17.009 1.00 67.12 183 ARG A C 1
ATOM 1460 O O . ARG A 1 183 ? 13.823 -21.151 -17.577 1.00 67.12 183 ARG A O 1
ATOM 1467 N N . GLU A 1 184 ? 14.286 -22.776 -16.125 1.00 65.00 184 GLU A N 1
ATOM 1468 C CA . GLU A 1 184 ? 12.899 -22.958 -15.690 1.00 65.00 184 GLU A CA 1
ATOM 1469 C C . GLU A 1 184 ? 12.725 -22.241 -14.355 1.00 65.00 184 GLU A C 1
ATOM 1471 O O . GLU A 1 184 ? 13.030 -22.777 -13.295 1.00 65.00 184 GLU A O 1
ATOM 1476 N N . TRP A 1 185 ? 12.347 -20.965 -14.429 1.00 77.12 185 TRP A N 1
ATOM 1477 C CA . TRP A 1 185 ? 12.110 -20.117 -13.263 1.00 77.12 185 TRP A CA 1
ATOM 1478 C C . TRP A 1 185 ? 10.652 -19.664 -13.285 1.00 77.12 185 TRP A C 1
ATOM 1480 O O . TRP A 1 185 ? 10.188 -19.258 -14.353 1.00 77.12 185 TRP A O 1
ATOM 1490 N N . PRO A 1 186 ? 9.941 -19.649 -12.141 1.00 86.06 186 PRO A N 1
ATOM 1491 C CA . PRO A 1 186 ? 8.548 -19.203 -12.095 1.00 86.06 186 PRO A CA 1
ATOM 1492 C C . PRO A 1 186 ? 8.340 -17.787 -12.641 1.00 86.06 186 PRO A C 1
ATOM 1494 O O . PRO A 1 186 ? 7.260 -17.478 -13.126 1.00 86.06 186 PRO A O 1
ATOM 1497 N N . TRP A 1 187 ? 9.373 -16.941 -12.587 1.00 88.00 187 TRP A N 1
ATOM 1498 C CA . TRP A 1 187 ? 9.341 -15.542 -13.025 1.00 88.00 187 TRP A CA 1
ATOM 1499 C C . TRP A 1 187 ? 9.843 -15.309 -14.451 1.00 88.00 187 TRP A C 1
ATOM 1501 O O . TRP A 1 187 ? 9.864 -14.170 -14.906 1.00 88.00 187 TRP A O 1
ATOM 1511 N N . LEU A 1 188 ? 10.261 -16.357 -15.162 1.00 88.88 188 LEU A N 1
ATOM 1512 C CA . LEU A 1 188 ? 10.752 -16.223 -16.529 1.00 88.88 188 LEU A CA 1
ATOM 1513 C C . LEU A 1 188 ? 9.653 -15.684 -17.454 1.00 88.88 188 LEU A C 1
ATOM 1515 O O . LEU A 1 188 ? 8.528 -16.174 -17.418 1.00 88.88 188 LEU A O 1
ATOM 1519 N N . ASN A 1 189 ? 10.006 -14.728 -18.319 1.00 89.38 189 ASN A N 1
ATOM 1520 C CA . ASN A 1 189 ? 9.088 -14.100 -19.271 1.00 89.38 189 ASN A CA 1
ATOM 1521 C C . ASN A 1 189 ? 7.862 -13.497 -18.572 1.00 89.38 189 ASN A C 1
ATOM 1523 O O . ASN A 1 189 ? 6.736 -13.702 -19.015 1.00 89.38 189 ASN A O 1
ATOM 1527 N N . LYS A 1 190 ? 8.061 -12.755 -17.479 1.00 92.00 190 LYS A N 1
ATOM 1528 C CA . LYS A 1 190 ? 6.984 -12.016 -16.809 1.00 92.00 190 LYS A CA 1
ATOM 1529 C C . LYS A 1 190 ? 7.267 -10.523 -16.781 1.00 92.00 190 LYS A C 1
ATOM 1531 O O . LYS A 1 190 ? 8.404 -10.097 -16.603 1.00 92.00 190 LYS A O 1
ATOM 1536 N N . LEU A 1 191 ? 6.204 -9.742 -16.926 1.00 93.88 191 LEU A N 1
ATOM 1537 C CA . LEU A 1 191 ? 6.141 -8.329 -16.580 1.00 93.88 191 LEU A CA 1
ATOM 1538 C C . LEU A 1 191 ? 5.300 -8.197 -15.318 1.00 93.88 191 LEU A C 1
ATOM 1540 O O . LEU A 1 191 ? 4.175 -8.695 -15.267 1.00 93.88 191 LEU A O 1
ATOM 1544 N N . VAL A 1 192 ? 5.823 -7.509 -14.317 1.00 94.31 192 VAL A N 1
ATOM 1545 C CA . VAL A 1 192 ? 5.119 -7.269 -13.058 1.00 94.31 192 VAL A CA 1
ATOM 1546 C C . VAL A 1 192 ? 5.025 -5.785 -12.775 1.00 94.31 192 VAL A C 1
ATOM 1548 O O . VAL A 1 192 ? 5.926 -5.027 -13.136 1.00 94.31 192 VAL A O 1
ATOM 1551 N N . ALA A 1 193 ? 3.951 -5.390 -12.098 1.00 95.50 193 ALA A N 1
ATOM 1552 C CA . ALA A 1 193 ? 3.861 -4.094 -11.447 1.00 95.50 193 ALA A CA 1
ATOM 1553 C C . ALA A 1 193 ? 3.833 -4.281 -9.938 1.00 95.50 193 ALA A C 1
ATOM 1555 O O . ALA A 1 193 ? 3.079 -5.103 -9.418 1.00 95.50 193 ALA A O 1
ATOM 1556 N N . ILE A 1 194 ? 4.632 -3.486 -9.247 1.00 95.25 194 ILE A N 1
ATOM 1557 C CA . ILE A 1 194 ? 4.778 -3.485 -7.798 1.00 95.25 194 ILE A CA 1
ATOM 1558 C C . ILE A 1 194 ? 4.498 -2.060 -7.318 1.00 95.25 194 ILE A C 1
ATOM 1560 O O . ILE A 1 194 ? 4.892 -1.096 -7.977 1.00 95.25 194 ILE A O 1
ATOM 1564 N N . ASN A 1 195 ? 3.802 -1.900 -6.197 1.00 95.56 195 ASN A N 1
ATOM 1565 C CA . ASN A 1 195 ? 3.639 -0.598 -5.559 1.00 95.56 195 ASN A CA 1
ATOM 1566 C C . ASN A 1 195 ? 5.018 -0.105 -5.082 1.00 95.56 195 ASN A C 1
ATOM 1568 O O . ASN A 1 195 ? 5.714 -0.801 -4.342 1.00 95.56 195 ASN A O 1
ATOM 1572 N N . GLY A 1 196 ? 5.421 1.084 -5.534 1.00 94.31 196 GLY A N 1
ATOM 1573 C CA . GLY A 1 196 ? 6.749 1.639 -5.269 1.00 94.31 196 GLY A CA 1
ATOM 1574 C C . GLY A 1 196 ? 6.982 2.072 -3.822 1.00 94.31 196 GLY A C 1
ATOM 1575 O O . GLY A 1 196 ? 8.124 2.337 -3.468 1.00 94.31 196 GLY A O 1
ATOM 1576 N N . PHE A 1 197 ? 5.937 2.125 -2.995 1.00 94.06 197 PHE A N 1
ATOM 1577 C CA . PHE A 1 197 ? 6.004 2.623 -1.621 1.00 94.06 197 PHE A CA 1
ATOM 1578 C C . PHE A 1 197 ? 5.924 1.523 -0.561 1.00 94.06 197 PHE A C 1
ATOM 1580 O O . PHE A 1 197 ? 6.501 1.660 0.512 1.00 94.06 197 PHE A O 1
ATOM 1587 N N . ASN A 1 198 ? 5.232 0.420 -0.850 1.00 94.25 198 ASN A N 1
ATOM 1588 C CA . ASN A 1 198 ? 5.047 -0.672 0.114 1.00 94.25 198 ASN A CA 1
ATOM 1589 C C . ASN A 1 198 ? 5.439 -2.055 -0.421 1.00 94.25 198 ASN A C 1
ATOM 1591 O O . ASN A 1 198 ? 5.345 -3.047 0.301 1.00 94.25 198 ASN A O 1
ATOM 1595 N N . GLY A 1 199 ? 5.868 -2.142 -1.683 1.00 93.94 199 GLY A N 1
ATOM 1596 C CA . GLY A 1 199 ? 6.328 -3.386 -2.282 1.00 93.94 199 GLY A CA 1
ATOM 1597 C C . GLY A 1 199 ? 5.226 -4.388 -2.622 1.00 93.94 199 GLY A C 1
ATOM 1598 O O . GLY A 1 199 ? 5.540 -5.509 -3.018 1.00 93.94 199 GLY A O 1
ATOM 1599 N N . LEU A 1 200 ? 3.940 -4.047 -2.510 1.00 93.50 200 LEU A N 1
ATOM 1600 C CA . LEU A 1 200 ? 2.878 -4.972 -2.905 1.00 93.50 200 LEU A CA 1
ATOM 1601 C C . LEU A 1 200 ? 2.938 -5.270 -4.404 1.00 93.50 200 LEU A C 1
ATOM 1603 O O . LEU A 1 200 ? 2.842 -4.363 -5.230 1.00 93.50 200 LEU A O 1
ATOM 1607 N N . LEU A 1 201 ? 3.039 -6.550 -4.770 1.00 92.62 201 LEU A N 1
ATOM 1608 C CA . LEU A 1 201 ? 2.846 -6.993 -6.150 1.00 92.62 201 LEU A CA 1
ATOM 1609 C C . LEU A 1 201 ? 1.403 -6.682 -6.561 1.00 92.62 201 LEU A C 1
ATOM 1611 O O . LEU A 1 201 ? 0.483 -7.281 -6.024 1.00 92.62 201 LEU A O 1
ATOM 1615 N N . LEU A 1 202 ? 1.195 -5.762 -7.498 1.00 92.69 202 LEU A N 1
ATOM 1616 C CA . LEU A 1 202 ? -0.133 -5.309 -7.922 1.00 92.69 202 LEU A CA 1
ATOM 1617 C C . LEU A 1 202 ? -0.737 -6.237 -8.973 1.00 92.69 202 LEU A C 1
ATOM 1619 O O . LEU A 1 202 ? -1.918 -6.568 -8.913 1.00 92.69 202 LEU A O 1
ATOM 1623 N N . TRP A 1 203 ? 0.077 -6.639 -9.946 1.00 92.88 203 TRP A N 1
ATOM 1624 C CA . TRP A 1 203 ? -0.300 -7.593 -10.983 1.00 92.88 203 TRP A CA 1
ATOM 1625 C C . TRP A 1 203 ? 0.939 -8.198 -11.640 1.00 92.88 203 TRP A C 1
ATOM 1627 O O . TRP A 1 203 ? 2.048 -7.664 -11.559 1.00 92.88 203 TRP A O 1
ATOM 1637 N N . SER A 1 204 ? 0.726 -9.313 -12.336 1.00 93.00 204 SER A N 1
ATOM 1638 C CA . SER A 1 204 ? 1.722 -9.937 -13.202 1.00 93.00 204 SER A CA 1
ATOM 1639 C C . SER A 1 204 ? 1.097 -10.302 -14.544 1.00 93.00 204 SER A C 1
ATOM 1641 O O . SER A 1 204 ? -0.104 -10.556 -14.632 1.00 93.00 204 SER A O 1
ATOM 1643 N N . ARG A 1 205 ? 1.912 -10.294 -15.594 1.00 93.44 205 ARG A N 1
ATOM 1644 C CA . ARG A 1 205 ? 1.522 -10.646 -16.955 1.00 93.44 205 ARG A CA 1
ATOM 1645 C C . ARG A 1 205 ? 2.632 -11.452 -17.607 1.00 93.44 205 ARG A C 1
ATOM 1647 O O . ARG A 1 205 ? 3.795 -11.062 -17.527 1.00 93.44 205 ARG A O 1
ATOM 1654 N N . ASP A 1 206 ? 2.271 -12.520 -18.302 1.00 93.00 206 ASP A N 1
ATOM 1655 C CA . ASP A 1 206 ? 3.224 -13.262 -19.122 1.00 93.00 206 ASP A CA 1
ATOM 1656 C C . ASP A 1 206 ? 3.638 -12.448 -20.355 1.00 93.00 206 ASP A C 1
ATOM 1658 O O . ASP A 1 206 ? 2.838 -11.760 -20.994 1.00 93.00 206 ASP A O 1
ATOM 1662 N N . LEU A 1 207 ? 4.922 -12.514 -20.674 1.00 90.56 207 LEU A N 1
ATOM 1663 C CA . LEU A 1 207 ? 5.513 -11.992 -21.892 1.00 90.56 207 LEU A CA 1
ATOM 1664 C C . LEU A 1 207 ? 5.585 -13.106 -22.931 1.00 90.56 207 LEU A C 1
ATOM 1666 O O . LEU A 1 207 ? 5.688 -14.290 -22.607 1.00 90.56 207 LEU A O 1
ATOM 1670 N N . MET A 1 208 ? 5.562 -12.712 -24.201 1.00 88.44 208 MET A N 1
ATOM 1671 C CA . MET A 1 208 ? 5.738 -13.658 -25.294 1.00 88.44 208 MET A CA 1
ATOM 1672 C C . MET A 1 208 ? 7.105 -14.358 -25.163 1.00 88.44 208 MET A C 1
ATOM 1674 O O . MET A 1 208 ? 8.111 -13.679 -24.928 1.00 88.44 208 MET A O 1
ATOM 1678 N N . PRO A 1 209 ? 7.179 -15.691 -25.324 1.00 80.62 209 PRO A N 1
ATOM 1679 C CA . PRO A 1 209 ? 8.456 -16.393 -25.355 1.00 80.62 209 PRO A CA 1
ATOM 1680 C C . PRO A 1 209 ? 9.413 -15.770 -26.379 1.00 80.62 209 PRO A C 1
ATOM 1682 O O . PRO A 1 209 ? 9.018 -15.473 -27.503 1.00 80.62 209 PRO A O 1
ATOM 1685 N N . GLY A 1 210 ? 10.673 -15.568 -25.986 1.00 75.19 210 GLY A N 1
ATOM 1686 C CA . GLY A 1 210 ? 11.684 -14.941 -26.844 1.00 75.19 210 GLY A CA 1
ATOM 1687 C C . GLY A 1 210 ? 11.681 -13.409 -26.831 1.00 75.19 210 GLY A C 1
ATOM 1688 O O . GLY A 1 210 ? 12.489 -12.809 -27.537 1.00 75.19 210 GLY A O 1
ATOM 1689 N N . PHE A 1 211 ? 10.831 -12.764 -26.020 1.00 80.75 211 PHE A N 1
ATOM 1690 C CA . PHE A 1 211 ? 10.909 -11.322 -25.795 1.00 80.75 211 PHE A CA 1
ATOM 1691 C C . PHE A 1 211 ? 12.289 -10.949 -25.238 1.00 80.75 211 PHE A C 1
ATOM 1693 O O . PHE A 1 211 ? 12.686 -11.391 -24.156 1.00 80.75 211 PHE A O 1
ATOM 1700 N N . ASN A 1 212 ? 13.037 -10.148 -25.996 1.00 80.81 212 ASN A N 1
ATOM 1701 C CA . ASN A 1 212 ? 14.371 -9.732 -25.601 1.00 80.81 212 ASN A CA 1
ATOM 1702 C C . ASN A 1 212 ? 14.272 -8.566 -24.603 1.00 80.81 212 ASN A C 1
ATOM 1704 O O . ASN A 1 212 ? 13.850 -7.467 -24.954 1.00 80.81 212 ASN A O 1
ATOM 1708 N N . ILE A 1 213 ? 14.637 -8.840 -23.351 1.00 83.69 213 ILE A N 1
ATOM 1709 C CA . ILE A 1 213 ? 14.574 -7.885 -22.238 1.00 83.69 213 ILE A CA 1
ATOM 1710 C C . ILE A 1 213 ? 15.801 -6.975 -22.194 1.00 83.69 213 ILE A C 1
ATOM 1712 O O . ILE A 1 213 ? 15.691 -5.825 -21.783 1.00 83.69 213 ILE A O 1
ATOM 1716 N N . HIS A 1 214 ? 16.965 -7.471 -22.607 1.00 72.31 214 HIS A N 1
ATOM 1717 C CA . HIS A 1 214 ? 18.224 -6.747 -22.511 1.00 72.31 214 HIS A CA 1
ATOM 1718 C C . HIS A 1 214 ? 19.151 -7.164 -23.650 1.00 72.31 214 HIS A C 1
ATOM 1720 O O . HIS A 1 214 ? 19.310 -8.357 -23.914 1.00 72.31 214 HIS A O 1
ATOM 1726 N N . ARG A 1 215 ? 19.750 -6.165 -24.304 1.00 57.22 215 ARG A N 1
ATOM 1727 C CA . ARG A 1 215 ? 20.696 -6.351 -25.410 1.00 57.22 215 ARG A CA 1
ATOM 1728 C C . ARG A 1 215 ? 21.998 -6.983 -24.933 1.00 57.22 215 ARG A C 1
ATOM 1730 O O . ARG A 1 215 ? 22.413 -6.665 -23.795 1.00 57.22 215 ARG A O 1
#

Sequence (215 aa):
MQSAGRALWVIVYEGKQPPSEETCRTWLGHEERIVVVACAQRNVAQSLRTRWADRGDLGRRAFVIEFAERRLPIADGLADVVIWQGDQWNEQLRSELFRVAHPGATVSVVDRTWTAPRPPGSDDWSHPYHGPDNNPLSQDVHSEGPYLTQFLTEPWYVPMPEVTVASGGRLFKAFGHIALKKREWPWLNKLVAINGFNGLLLWSRDLMPGFNIHR

pLDDT: mean 89.91, std 10.37, range [30.69, 98.0]

Secondary structure (DSSP, 8-state):
-----S-EEEEEE--SSPPPHHHHHHHH-STT-EEEEEESSHHHHHHHHHHHHTTT-BTTTEEEEE--SSS-SS-TT-EEEEEEESS---HHHHHHHHHHEEEEEEEEETTEEEEPPPPTT---B-BTTBSTT-------SS--SS-------S-SS-PSSEEEEEETTEEEEEE---TTS----TTTTEEEEEETTT--EEEEEEPPTT-----

Mean predicted aligned error: 5.52 Å